Protein AF-A0A7S1ZXU0-F1 (afdb_monomer_lite)

Organism: Trieres chinensis (NCBI:txid1514140)

Structure (mmCIF, N/CA/C/O backbone):
data_AF-A0A7S1ZXU0-F1
#
_entry.id   AF-A0A7S1ZXU0-F1
#
loop_
_atom_site.group_PDB
_atom_site.id
_atom_site.type_symbol
_atom_site.label_atom_id
_atom_site.label_alt_id
_atom_site.label_comp_id
_atom_site.label_asym_id
_atom_site.label_entity_id
_atom_site.label_seq_id
_atom_site.pdbx_PDB_ins_code
_atom_site.Cartn_x
_atom_site.Cartn_y
_atom_site.Cartn_z
_atom_site.occupancy
_atom_site.B_iso_or_equiv
_atom_site.auth_seq_id
_atom_site.auth_comp_id
_atom_site.auth_asym_id
_atom_site.auth_atom_id
_atom_site.pdbx_PDB_model_num
ATOM 1 N N . SER A 1 1 ? 26.978 -1.280 -8.304 1.00 37.59 1 SER A N 1
ATOM 2 C CA . SER A 1 1 ? 25.928 -2.054 -7.621 1.00 37.59 1 SER A CA 1
ATOM 3 C C . SER A 1 1 ? 25.675 -3.281 -8.471 1.00 37.59 1 SER A C 1
ATOM 5 O O . SER A 1 1 ? 25.114 -3.152 -9.549 1.00 37.59 1 SER A O 1
ATOM 7 N N . GLU A 1 2 ? 26.214 -4.431 -8.076 1.00 32.22 2 GLU A N 1
ATOM 8 C CA . GLU A 1 2 ? 26.051 -5.675 -8.838 1.00 32.22 2 GLU A CA 1
ATOM 9 C C . GLU A 1 2 ? 24.763 -6.389 -8.425 1.00 32.22 2 GLU A C 1
ATOM 11 O O . GLU A 1 2 ? 24.360 -6.363 -7.263 1.00 32.22 2 GLU A O 1
ATOM 16 N N . THR A 1 3 ? 24.087 -6.945 -9.423 1.00 36.28 3 THR A N 1
ATOM 17 C CA . THR A 1 3 ? 22.769 -7.573 -9.352 1.00 36.28 3 THR A CA 1
ATOM 18 C C . THR A 1 3 ? 22.822 -8.901 -8.605 1.00 36.28 3 THR A C 1
ATOM 20 O O . THR A 1 3 ? 23.482 -9.836 -9.053 1.00 36.28 3 THR A O 1
ATOM 23 N N . GLN A 1 4 ? 22.074 -9.007 -7.508 1.00 45.94 4 GLN A N 1
ATOM 24 C CA . GLN A 1 4 ? 21.766 -10.285 -6.871 1.00 45.94 4 GLN A CA 1
ATOM 25 C C . GLN A 1 4 ? 20.761 -11.031 -7.764 1.00 45.94 4 GLN A C 1
ATOM 27 O O . GLN A 1 4 ? 19.714 -10.480 -8.103 1.00 45.94 4 GLN A O 1
ATOM 32 N N . SER A 1 5 ? 21.079 -12.253 -8.197 1.00 51.28 5 SER A N 1
ATOM 33 C CA . SER A 1 5 ? 20.154 -13.080 -8.983 1.00 51.28 5 SER A CA 1
ATOM 34 C C . SER A 1 5 ? 19.235 -13.870 -8.050 1.00 51.28 5 SER A C 1
ATOM 36 O O . SER A 1 5 ? 19.720 -14.706 -7.284 1.00 51.28 5 SER A O 1
ATOM 38 N N . SER A 1 6 ? 17.927 -13.631 -8.127 1.00 51.31 6 SER A N 1
ATOM 39 C CA . SER A 1 6 ? 16.899 -14.349 -7.367 1.00 51.31 6 SER A CA 1
ATOM 40 C C . SER A 1 6 ? 15.841 -14.955 -8.291 1.00 51.31 6 SER A C 1
ATOM 42 O O . SER A 1 6 ? 15.624 -14.480 -9.406 1.00 51.31 6 SER A O 1
ATOM 44 N N . TRP A 1 7 ? 15.193 -16.021 -7.819 1.00 49.88 7 TRP A N 1
ATOM 45 C CA . TRP A 1 7 ? 14.057 -16.656 -8.490 1.00 49.88 7 TRP A CA 1
ATOM 46 C C . TRP A 1 7 ? 12.900 -16.834 -7.504 1.00 49.88 7 TRP A C 1
ATOM 48 O O . TRP A 1 7 ? 13.124 -17.206 -6.349 1.00 49.88 7 TRP A O 1
ATOM 58 N N . GLU A 1 8 ? 11.672 -16.594 -7.966 1.00 47.53 8 GLU A N 1
ATOM 59 C CA . GLU A 1 8 ? 10.450 -16.714 -7.163 1.00 47.53 8 GLU A CA 1
ATOM 60 C C . GLU A 1 8 ? 9.685 -17.991 -7.531 1.00 47.53 8 GLU A C 1
ATOM 62 O O . GLU A 1 8 ? 9.362 -18.219 -8.699 1.00 47.53 8 GLU A O 1
ATOM 67 N N . PHE A 1 9 ? 9.370 -18.820 -6.532 1.00 50.44 9 PHE A N 1
ATOM 68 C CA . PHE A 1 9 ? 8.506 -19.993 -6.685 1.00 50.44 9 PHE A CA 1
ATOM 69 C C . PHE A 1 9 ? 7.459 -19.993 -5.565 1.00 50.44 9 PHE A C 1
ATOM 71 O O . PHE A 1 9 ? 7.751 -20.315 -4.415 1.00 50.44 9 PHE A O 1
ATOM 78 N N . GLY A 1 10 ? 6.216 -19.625 -5.886 1.00 63.75 10 GLY A N 1
ATOM 79 C CA . GLY A 1 10 ? 5.156 -19.510 -4.880 1.00 63.75 10 GLY A CA 1
ATOM 80 C C . GLY A 1 10 ? 5.403 -18.340 -3.922 1.00 63.75 10 GLY A C 1
ATOM 81 O O . GLY A 1 10 ? 5.427 -17.194 -4.356 1.00 63.75 10 GLY A O 1
ATOM 82 N N . THR A 1 11 ? 5.548 -18.617 -2.623 1.00 57.66 11 THR A N 1
ATOM 83 C CA . THR A 1 11 ? 5.814 -17.601 -1.581 1.00 57.66 11 THR A CA 1
ATOM 84 C C . THR A 1 11 ? 7.288 -17.497 -1.188 1.00 57.66 11 THR A C 1
ATOM 86 O O . THR A 1 11 ? 7.625 -16.693 -0.322 1.00 57.66 11 THR A O 1
ATOM 89 N N . GLU A 1 12 ? 8.159 -18.322 -1.770 1.00 59.88 12 GLU A N 1
ATOM 90 C CA . GLU A 1 12 ? 9.571 -18.399 -1.397 1.00 59.88 12 GLU A CA 1
ATOM 91 C C . GLU A 1 12 ? 10.460 -17.791 -2.483 1.00 59.88 12 GLU A C 1
ATOM 93 O O . GLU A 1 12 ? 10.313 -18.084 -3.675 1.00 59.88 12 GLU A O 1
ATOM 98 N N . ILE A 1 13 ? 11.412 -16.964 -2.047 1.00 67.38 13 ILE A N 1
ATOM 99 C CA . ILE A 1 13 ? 12.474 -16.435 -2.897 1.00 67.38 13 ILE A CA 1
ATOM 100 C C . ILE A 1 13 ? 13.751 -17.199 -2.574 1.00 67.38 13 ILE A C 1
ATOM 102 O O . ILE A 1 13 ? 14.159 -17.306 -1.416 1.00 67.38 13 ILE A O 1
ATOM 106 N N . TRP A 1 14 ? 14.408 -17.704 -3.609 1.00 69.50 14 TRP A N 1
ATOM 107 C CA . TRP A 1 14 ? 15.664 -18.428 -3.473 1.00 69.50 14 TRP A CA 1
ATOM 108 C C . TRP A 1 14 ? 16.807 -17.595 -4.049 1.00 69.50 14 TRP A C 1
ATOM 110 O O . TRP A 1 14 ? 16.659 -16.966 -5.102 1.00 69.50 14 TRP A O 1
ATOM 120 N N . GLY A 1 15 ? 17.947 -17.587 -3.357 1.00 73.19 15 GLY A N 1
ATOM 121 C CA . GLY A 1 15 ? 19.149 -16.873 -3.785 1.00 73.19 15 GLY A CA 1
ATOM 122 C C . GLY A 1 15 ? 20.441 -17.524 -3.289 1.00 73.19 15 GLY A C 1
ATOM 123 O O . GLY A 1 15 ? 20.424 -18.455 -2.480 1.00 73.19 15 GLY A O 1
ATOM 124 N N . ALA A 1 16 ? 21.573 -17.010 -3.769 1.00 73.06 16 ALA A N 1
ATOM 125 C CA . ALA A 1 16 ? 22.912 -17.374 -3.302 1.00 73.06 16 ALA A CA 1
ATOM 126 C C . ALA A 1 16 ? 23.678 -16.148 -2.784 1.00 73.06 16 ALA A C 1
ATOM 128 O O . ALA A 1 16 ? 23.174 -15.018 -2.808 1.00 73.06 16 ALA A O 1
ATOM 129 N N . ASN A 1 17 ? 24.897 -16.384 -2.299 1.00 74.38 17 ASN A N 1
ATOM 130 C CA . ASN A 1 17 ? 25.771 -15.321 -1.824 1.00 74.38 17 ASN A CA 1
ATOM 131 C C . ASN A 1 17 ? 26.221 -14.406 -2.962 1.00 74.38 17 ASN A C 1
ATOM 133 O O . ASN A 1 17 ? 26.215 -14.761 -4.140 1.00 74.38 17 ASN A O 1
ATOM 137 N N . ASN A 1 18 ? 26.634 -13.199 -2.587 1.00 72.56 18 ASN A N 1
ATOM 138 C CA . ASN A 1 18 ? 27.125 -12.226 -3.547 1.00 72.56 18 ASN A CA 1
ATOM 139 C C . ASN A 1 18 ? 28.417 -12.744 -4.209 1.00 72.56 18 ASN A C 1
ATOM 141 O O . ASN A 1 18 ? 29.367 -13.088 -3.506 1.00 72.56 18 ASN A O 1
ATOM 145 N N . GLY A 1 19 ? 28.441 -12.800 -5.543 1.00 72.69 19 GLY A N 1
ATOM 146 C CA . GLY A 1 19 ? 29.531 -13.390 -6.334 1.00 72.69 19 GLY A CA 1
ATOM 147 C C . GLY A 1 19 ? 29.297 -14.839 -6.786 1.00 72.69 19 GLY A C 1
ATOM 148 O O . GLY A 1 19 ? 30.040 -15.319 -7.642 1.00 72.69 19 GLY A O 1
ATOM 149 N N . ASP A 1 20 ? 28.256 -15.512 -6.286 1.00 74.62 20 ASP A N 1
ATOM 150 C CA . ASP A 1 20 ? 27.866 -16.838 -6.768 1.00 74.62 20 ASP A CA 1
ATOM 151 C C . ASP A 1 20 ? 26.979 -16.735 -8.014 1.00 74.62 20 ASP A C 1
ATOM 153 O O . ASP A 1 20 ? 26.118 -15.861 -8.134 1.00 74.62 20 ASP A O 1
ATOM 157 N N . SER A 1 21 ? 27.131 -17.687 -8.936 1.00 76.25 21 SER A N 1
ATOM 158 C CA . SER A 1 21 ? 26.161 -17.870 -10.019 1.00 76.25 21 SER A CA 1
ATOM 159 C C . SER A 1 21 ? 24.995 -18.714 -9.510 1.00 76.25 21 SER A C 1
ATOM 161 O O . SER A 1 21 ? 25.183 -19.897 -9.217 1.00 76.25 21 SER A O 1
ATOM 163 N N . PHE A 1 22 ? 23.797 -18.131 -9.415 1.00 74.50 22 PHE A N 1
ATOM 164 C CA . PHE A 1 22 ? 22.593 -18.813 -8.933 1.00 74.50 22 PHE A CA 1
ATOM 165 C C . PHE A 1 22 ? 21.561 -19.032 -10.044 1.00 74.50 22 PHE A C 1
ATOM 167 O O . PHE A 1 22 ? 21.292 -18.146 -10.852 1.00 74.50 22 PHE A O 1
ATOM 174 N N . GLY A 1 23 ? 20.956 -20.222 -10.073 1.00 70.88 23 GLY A N 1
ATOM 175 C CA . GLY A 1 23 ? 19.855 -20.538 -10.988 1.00 70.88 23 GLY A CA 1
ATOM 176 C C . GLY A 1 23 ? 20.276 -20.846 -12.428 1.00 70.88 23 GLY A C 1
ATOM 177 O O . GLY A 1 23 ? 19.431 -20.880 -13.316 1.00 70.88 23 GLY A O 1
ATOM 178 N N . GLY A 1 24 ? 21.563 -21.123 -12.672 1.00 71.75 24 GLY A N 1
ATOM 179 C CA . GLY A 1 24 ? 22.050 -21.585 -13.982 1.00 71.75 24 GLY A CA 1
ATOM 180 C C . GLY A 1 24 ? 21.530 -22.975 -14.384 1.00 71.75 24 GLY A C 1
ATOM 181 O O . GLY A 1 24 ? 21.543 -23.326 -15.561 1.00 71.75 24 GLY A O 1
ATOM 182 N N . ALA A 1 25 ? 21.046 -23.755 -13.416 1.00 74.69 25 ALA A N 1
ATOM 183 C CA . ALA A 1 25 ? 20.247 -24.952 -13.640 1.00 74.69 25 ALA A CA 1
ATOM 184 C C . ALA A 1 25 ? 19.219 -25.098 -12.513 1.00 74.69 25 ALA A C 1
ATOM 186 O O . ALA A 1 25 ? 19.525 -24.852 -11.343 1.00 74.69 25 ALA A O 1
ATOM 187 N N . ILE A 1 26 ? 18.009 -25.511 -12.878 1.00 75.06 26 ILE A N 1
ATOM 188 C CA . ILE A 1 26 ? 16.905 -25.785 -11.959 1.00 75.06 26 ILE A CA 1
ATOM 189 C C . ILE A 1 26 ? 16.411 -27.192 -12.278 1.00 75.06 26 ILE A C 1
ATOM 191 O O . ILE A 1 26 ? 16.178 -27.512 -13.445 1.00 75.06 26 ILE A O 1
ATOM 195 N N . THR A 1 27 ? 16.258 -28.037 -11.260 1.00 78.50 27 THR A N 1
ATOM 196 C CA . THR A 1 27 ? 15.624 -29.349 -11.418 1.00 78.50 27 THR A CA 1
ATO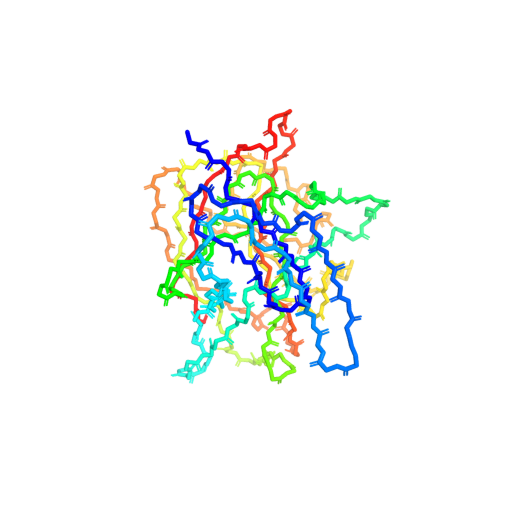M 197 C C . THR A 1 27 ? 14.489 -29.512 -10.424 1.00 78.50 27 THR A C 1
ATOM 199 O O . THR A 1 27 ? 14.606 -29.156 -9.254 1.00 78.50 27 THR A O 1
ATOM 202 N N . ILE A 1 28 ? 13.390 -30.080 -10.908 1.00 77.44 28 ILE A N 1
ATOM 203 C CA . ILE A 1 28 ? 12.263 -30.513 -10.088 1.00 77.44 28 ILE A CA 1
ATOM 204 C C . ILE A 1 28 ? 12.445 -32.014 -9.872 1.00 77.44 28 ILE A C 1
ATOM 206 O O . ILE A 1 28 ? 12.605 -32.765 -10.835 1.00 77.44 28 ILE A O 1
ATOM 210 N N . THR A 1 29 ? 12.464 -32.453 -8.622 1.00 76.56 29 THR A N 1
ATOM 211 C CA . THR A 1 29 ? 12.497 -33.867 -8.243 1.00 76.56 29 THR A CA 1
ATOM 212 C C . THR A 1 29 ? 11.176 -34.245 -7.576 1.00 76.56 29 THR A C 1
ATOM 214 O O . THR A 1 29 ? 10.339 -33.387 -7.295 1.00 76.56 29 THR A O 1
ATOM 217 N N . ALA A 1 30 ? 10.973 -35.537 -7.309 1.00 69.50 30 ALA A N 1
ATOM 218 C CA . ALA A 1 30 ? 9.825 -35.985 -6.519 1.00 69.50 30 ALA A CA 1
ATOM 219 C C . ALA A 1 30 ? 9.832 -35.407 -5.088 1.00 69.50 30 ALA A C 1
ATOM 221 O O . ALA A 1 30 ? 8.774 -35.281 -4.479 1.00 69.50 30 ALA A O 1
ATOM 222 N N . ASP A 1 31 ? 11.013 -35.027 -4.593 1.00 75.50 31 ASP A N 1
ATOM 223 C CA . ASP A 1 31 ? 11.242 -34.604 -3.212 1.00 75.50 31 ASP A CA 1
ATOM 224 C C . ASP A 1 31 ? 11.447 -33.085 -3.068 1.00 75.50 31 ASP A C 1
ATOM 226 O O . ASP A 1 31 ? 11.599 -32.593 -1.952 1.00 75.50 31 ASP A O 1
ATOM 230 N N . GLY A 1 32 ? 11.456 -32.320 -4.169 1.00 71.25 32 GLY A N 1
ATOM 231 C CA . GLY A 1 32 ? 11.531 -30.861 -4.103 1.00 71.25 32 GLY A CA 1
ATOM 232 C C . GLY A 1 32 ? 12.125 -30.169 -5.327 1.00 71.25 32 GLY A C 1
ATOM 233 O O . GLY A 1 32 ? 12.239 -30.729 -6.416 1.00 71.25 32 GLY A O 1
ATOM 234 N N . LEU A 1 33 ? 12.495 -28.906 -5.129 1.00 73.38 33 LEU A N 1
ATOM 235 C CA . LEU A 1 33 ? 13.139 -28.051 -6.119 1.00 73.38 33 LEU A CA 1
ATOM 236 C C . LEU A 1 33 ? 14.621 -27.910 -5.757 1.00 73.38 33 LEU A C 1
ATOM 238 O O . LEU A 1 33 ? 14.949 -27.580 -4.619 1.00 73.38 33 LEU A O 1
ATOM 242 N N . ALA A 1 34 ? 15.517 -28.156 -6.708 1.00 74.50 34 ALA A N 1
ATOM 243 C CA . ALA A 1 34 ? 16.948 -27.961 -6.514 1.00 74.50 34 ALA A CA 1
ATOM 244 C C . ALA A 1 34 ? 17.488 -26.912 -7.488 1.00 74.50 34 ALA A C 1
ATOM 246 O O . ALA A 1 34 ? 17.200 -26.935 -8.688 1.00 74.50 34 ALA A O 1
ATOM 247 N N . PHE A 1 35 ? 18.308 -26.014 -6.947 1.00 72.38 35 PHE A N 1
ATOM 248 C CA . PHE A 1 35 ? 18.970 -24.939 -7.672 1.00 72.38 35 PHE A CA 1
ATOM 249 C C . PHE A 1 35 ? 20.466 -25.211 -7.733 1.00 72.38 35 PHE A C 1
ATOM 251 O O . PHE A 1 35 ? 21.090 -25.512 -6.714 1.00 72.38 35 PHE A O 1
ATOM 258 N N . ALA A 1 36 ? 21.061 -25.063 -8.912 1.00 72.44 36 ALA A N 1
ATOM 259 C CA . ALA A 1 36 ? 22.508 -25.006 -9.018 1.00 72.44 36 ALA A CA 1
ATOM 260 C C . ALA A 1 36 ? 23.007 -23.635 -8.537 1.00 72.44 36 ALA A C 1
ATOM 262 O O . ALA A 1 36 ? 22.607 -22.594 -9.069 1.00 72.44 36 ALA A O 1
ATOM 263 N N . ALA A 1 37 ? 23.905 -23.661 -7.553 1.00 70.69 37 ALA A N 1
ATOM 264 C CA . ALA A 1 37 ? 24.733 -22.533 -7.150 1.00 70.69 37 ALA A CA 1
ATOM 265 C C . ALA A 1 37 ? 26.200 -22.889 -7.433 1.00 70.69 37 ALA A C 1
ATOM 267 O O . ALA A 1 37 ? 26.699 -23.906 -6.945 1.00 70.69 37 ALA A O 1
ATOM 268 N N . ILE A 1 38 ? 26.885 -22.088 -8.249 1.00 69.50 38 ILE A N 1
ATOM 269 C CA . ILE A 1 38 ? 28.308 -22.271 -8.570 1.00 69.50 38 ILE A CA 1
ATOM 270 C C . ILE A 1 38 ? 29.086 -21.158 -7.866 1.00 69.50 38 ILE A C 1
ATOM 272 O O . ILE A 1 38 ? 28.843 -19.985 -8.138 1.00 69.50 38 ILE A O 1
ATOM 276 N N . GLY A 1 39 ? 30.009 -21.537 -6.976 1.00 68.69 39 GLY A N 1
ATOM 277 C CA . GLY A 1 39 ? 30.810 -20.596 -6.173 1.00 68.69 39 GLY A CA 1
ATOM 278 C C . GLY A 1 39 ? 31.102 -21.055 -4.737 1.00 68.69 39 GLY A C 1
ATOM 279 O O . GLY A 1 39 ? 31.972 -20.503 -4.075 1.00 68.69 39 GLY A O 1
ATOM 280 N N . GLY A 1 40 ? 30.464 -22.142 -4.279 1.00 63.22 40 GLY A N 1
ATOM 281 C CA . GLY A 1 40 ? 30.720 -22.748 -2.964 1.00 63.22 40 GLY A CA 1
ATOM 282 C C . GLY A 1 40 ? 29.937 -22.116 -1.808 1.00 63.22 40 GLY A C 1
ATOM 283 O O . GLY A 1 40 ? 30.076 -22.571 -0.672 1.00 63.22 40 GLY A O 1
ATOM 284 N N . GLY A 1 41 ? 29.107 -21.105 -2.076 1.00 62.41 41 GLY A N 1
ATOM 285 C CA . GLY A 1 41 ? 28.209 -20.520 -1.089 1.00 62.41 41 GLY A CA 1
ATOM 286 C C . GLY A 1 41 ? 26.992 -21.387 -0.760 1.00 62.41 41 GLY A C 1
ATOM 287 O O . GLY A 1 41 ? 26.598 -22.286 -1.506 1.00 62.41 41 GLY A O 1
ATOM 288 N N . GLN A 1 42 ? 26.394 -21.112 0.401 1.00 67.19 42 GLN A N 1
ATOM 289 C CA . GLN A 1 42 ? 25.126 -21.712 0.807 1.00 67.19 42 GLN A CA 1
ATOM 290 C C . GLN A 1 42 ? 23.968 -21.115 -0.001 1.00 67.19 42 GLN A C 1
ATOM 292 O O . GLN A 1 42 ? 23.940 -19.916 -0.279 1.00 67.19 42 GLN A O 1
ATOM 297 N N . VAL A 1 43 ? 22.994 -21.956 -0.353 1.00 63.03 43 VAL A N 1
ATOM 298 C CA . VAL A 1 43 ? 21.700 -21.491 -0.862 1.00 63.03 43 VAL A CA 1
ATOM 299 C C . VAL A 1 43 ? 20.910 -20.943 0.318 1.00 63.03 43 VAL A C 1
ATOM 301 O O . VAL A 1 43 ? 20.723 -21.636 1.320 1.00 63.03 43 VAL A O 1
ATOM 304 N N . HIS A 1 44 ? 20.449 -19.704 0.197 1.00 63.22 44 HIS A N 1
ATOM 305 C CA . HIS A 1 44 ? 19.622 -19.063 1.206 1.00 63.22 44 HIS A CA 1
ATOM 306 C C . HIS A 1 44 ? 18.167 -19.077 0.742 1.00 63.22 44 HIS A C 1
ATOM 308 O O . HIS A 1 44 ? 17.842 -18.588 -0.342 1.00 63.22 44 HIS A O 1
ATOM 314 N N . VAL A 1 45 ? 17.289 -19.624 1.584 1.00 65.19 45 VAL A N 1
ATOM 315 C CA . VAL A 1 45 ? 15.847 -19.402 1.455 1.00 65.19 45 VAL A CA 1
ATOM 316 C C . VAL A 1 45 ? 15.575 -18.028 2.043 1.00 65.19 45 VAL A C 1
ATOM 318 O O . VAL A 1 45 ? 15.681 -17.830 3.256 1.00 65.19 45 VAL A O 1
ATOM 321 N N . TYR A 1 46 ? 15.279 -17.063 1.182 1.00 68.38 46 TYR A N 1
ATOM 322 C CA . TYR A 1 46 ? 14.872 -15.744 1.619 1.00 68.38 46 TYR A CA 1
ATOM 323 C C . TYR A 1 46 ? 13.396 -15.804 2.001 1.00 68.38 46 TYR A C 1
ATOM 325 O O . TYR A 1 46 ? 12.518 -15.977 1.155 1.00 68.38 46 TYR A O 1
ATOM 333 N N . GLN A 1 47 ? 13.137 -15.684 3.301 1.00 73.31 47 GLN A N 1
ATOM 334 C CA . GLN A 1 47 ? 11.794 -15.448 3.807 1.00 73.31 47 GLN A CA 1
ATOM 335 C C . GLN A 1 47 ? 11.516 -13.953 3.643 1.00 73.31 47 GLN A C 1
ATOM 337 O O . GLN A 1 47 ? 12.177 -13.149 4.310 1.00 73.31 47 GLN A O 1
ATOM 342 N N . PRO A 1 48 ? 10.604 -13.555 2.742 1.00 81.81 48 PRO A N 1
ATOM 343 C CA . PRO A 1 48 ? 10.275 -12.150 2.589 1.00 81.81 48 PRO A CA 1
ATOM 344 C C . PRO A 1 48 ? 9.708 -11.613 3.911 1.00 81.81 48 PRO A C 1
ATOM 346 O O . PRO A 1 48 ? 9.027 -12.352 4.632 1.00 81.81 48 PRO A O 1
ATOM 349 N N . PRO A 1 49 ? 9.978 -10.343 4.256 1.00 90.44 49 PRO A N 1
ATOM 350 C CA . PRO A 1 49 ? 9.393 -9.747 5.449 1.00 90.44 49 PRO A CA 1
ATOM 351 C C . PRO A 1 49 ? 7.864 -9.797 5.360 1.00 90.44 49 PRO A C 1
ATOM 353 O O . PRO A 1 49 ? 7.290 -9.815 4.275 1.00 90.44 49 PRO A O 1
ATOM 356 N N . THR A 1 50 ? 7.181 -9.811 6.497 1.00 95.38 50 THR A N 1
ATOM 357 C CA . THR A 1 50 ? 5.725 -9.625 6.541 1.00 95.38 50 THR A CA 1
ATOM 358 C C . THR A 1 50 ? 5.415 -8.195 6.935 1.00 95.38 50 THR A C 1
ATOM 360 O O . THR A 1 50 ? 6.080 -7.653 7.813 1.00 95.38 50 THR A O 1
ATOM 363 N N . LEU A 1 51 ? 4.374 -7.606 6.358 1.00 97.81 51 LEU A N 1
ATOM 364 C CA . LEU A 1 51 ? 3.867 -6.319 6.813 1.00 97.81 51 LEU A CA 1
ATOM 365 C C . LEU A 1 51 ? 3.068 -6.519 8.107 1.00 97.81 51 LEU A C 1
ATOM 367 O O . LEU A 1 51 ? 2.023 -7.171 8.104 1.00 97.81 51 LEU A O 1
ATOM 371 N N . GLY A 1 52 ? 3.558 -5.963 9.210 1.00 97.56 52 GLY A N 1
ATOM 372 C CA . GLY A 1 52 ? 2.862 -5.956 10.489 1.00 97.56 52 GLY A CA 1
ATOM 373 C C . GLY A 1 52 ? 1.790 -4.870 10.509 1.00 97.56 52 GLY A C 1
ATOM 374 O O . GLY A 1 52 ? 2.097 -3.683 10.426 1.00 97.56 52 GLY A O 1
ATOM 375 N N . ILE A 1 53 ? 0.528 -5.268 10.653 1.00 97.50 53 ILE A N 1
ATOM 376 C CA . ILE A 1 53 ? -0.600 -4.356 10.870 1.00 97.50 53 ILE A CA 1
ATOM 377 C C . ILE A 1 53 ? -1.267 -4.665 12.210 1.00 97.50 53 ILE A C 1
ATOM 379 O O . ILE A 1 53 ? -1.134 -5.762 12.750 1.00 97.50 53 ILE A O 1
ATOM 383 N N . THR A 1 54 ? -2.023 -3.717 12.755 1.00 97.69 54 THR A N 1
ATOM 384 C CA . THR A 1 54 ? -2.872 -3.975 13.928 1.00 97.69 54 THR A CA 1
ATOM 385 C C . THR A 1 54 ? -4.338 -4.042 13.517 1.00 97.69 54 THR A C 1
ATOM 387 O O . THR A 1 54 ? -4.836 -3.138 12.872 1.00 97.69 54 THR A O 1
ATOM 390 N N . VAL A 1 55 ? -5.070 -5.075 13.920 1.00 96.19 55 VAL A N 1
ATOM 391 C CA . VAL A 1 55 ? -6.516 -5.187 13.687 1.00 96.19 55 VAL A CA 1
ATOM 392 C C . VAL A 1 55 ? -7.192 -5.369 15.034 1.00 96.19 55 VAL A C 1
ATOM 394 O O . VAL A 1 55 ? -6.911 -6.328 15.747 1.00 96.19 55 VAL A O 1
ATOM 397 N N . GLU A 1 56 ? -8.039 -4.413 15.422 1.00 93.44 56 GLU A N 1
ATOM 398 C CA . GLU A 1 56 ? -8.748 -4.430 16.715 1.00 93.44 56 GLU A CA 1
ATOM 399 C C . GLU A 1 56 ? -7.807 -4.613 17.929 1.00 93.44 56 GLU A C 1
ATOM 401 O O . GLU A 1 56 ? -8.141 -5.256 18.920 1.00 93.44 56 GLU A O 1
ATOM 406 N N . GLY A 1 57 ? -6.597 -4.047 17.849 1.00 92.50 57 GLY A N 1
ATOM 407 C CA . GLY A 1 57 ? -5.568 -4.148 18.893 1.00 92.50 57 GLY A CA 1
ATOM 408 C C . GLY A 1 57 ? -4.712 -5.418 18.837 1.00 92.50 57 GLY A C 1
ATOM 409 O O . GLY A 1 57 ? -3.752 -5.523 19.595 1.00 92.50 57 GLY A O 1
ATOM 410 N N . SER A 1 58 ? -5.014 -6.353 17.935 1.00 95.94 58 SER A N 1
ATOM 411 C CA . SER A 1 58 ? -4.221 -7.567 17.716 1.00 95.94 58 SER A CA 1
ATOM 412 C C . SER A 1 58 ? -3.236 -7.380 16.566 1.00 95.94 58 SER A C 1
ATOM 414 O O . SER A 1 58 ? -3.600 -6.838 15.526 1.00 95.94 58 SER A O 1
ATOM 416 N N . SER A 1 59 ? -1.999 -7.849 16.733 1.00 96.31 59 SER A N 1
ATOM 417 C CA . SER A 1 59 ? -1.012 -7.845 15.648 1.00 96.31 59 SER A CA 1
ATOM 418 C C . SER A 1 59 ? -1.367 -8.892 14.590 1.00 96.31 59 SER A C 1
ATOM 420 O O . SER A 1 59 ? -1.708 -10.029 14.922 1.00 96.31 59 SER A O 1
ATOM 422 N N . VAL A 1 60 ? -1.284 -8.503 13.321 1.00 96.94 60 VAL A N 1
ATOM 423 C CA . VAL A 1 60 ? -1.561 -9.332 12.150 1.00 96.94 60 VAL A CA 1
ATOM 424 C C . VAL A 1 60 ? -0.407 -9.171 11.165 1.00 96.94 60 VAL A C 1
ATOM 426 O O . VAL A 1 60 ? -0.103 -8.064 10.735 1.00 96.94 60 VAL A O 1
ATOM 429 N N . ASN A 1 61 ? 0.206 -10.286 10.775 1.00 97.06 61 ASN A N 1
ATOM 430 C CA . ASN A 1 61 ? 1.265 -10.302 9.770 1.00 97.06 61 ASN A CA 1
ATOM 431 C C . ASN A 1 61 ? 0.659 -10.577 8.393 1.00 97.06 61 ASN A C 1
ATOM 433 O O . ASN A 1 61 ? 0.106 -11.652 8.151 1.00 97.06 61 ASN A O 1
ATOM 437 N N . VAL A 1 62 ? 0.761 -9.602 7.498 1.00 97.12 62 VAL A N 1
ATOM 438 C CA . VAL A 1 62 ? 0.342 -9.711 6.102 1.00 97.12 62 VAL A CA 1
ATOM 439 C C . VAL A 1 62 ? 1.537 -10.208 5.280 1.00 97.12 62 VAL A C 1
ATOM 441 O O . VAL A 1 62 ? 2.593 -9.569 5.308 1.00 97.12 62 VAL A O 1
ATOM 444 N N . PRO A 1 63 ? 1.421 -11.339 4.563 1.00 95.12 63 PRO A N 1
ATOM 445 C CA . PRO A 1 63 ? 2.486 -11.808 3.681 1.00 95.12 63 PRO A CA 1
ATOM 446 C C . PRO A 1 63 ? 2.853 -10.748 2.636 1.00 95.12 63 PRO A C 1
ATOM 448 O O . PRO A 1 63 ? 1.967 -10.185 1.996 1.00 95.12 63 PRO A O 1
ATOM 451 N N . ALA A 1 64 ? 4.149 -10.492 2.441 1.00 91.62 64 ALA A N 1
ATOM 452 C CA . ALA A 1 64 ? 4.618 -9.588 1.387 1.00 91.62 64 ALA A CA 1
ATOM 453 C C . ALA A 1 64 ? 4.464 -10.165 -0.021 1.00 91.62 64 ALA A C 1
ATOM 455 O O . ALA A 1 64 ? 4.501 -9.405 -0.984 1.00 91.62 64 ALA A O 1
ATOM 456 N N . LEU A 1 65 ? 4.339 -11.490 -0.144 1.00 91.00 65 LEU A N 1
ATOM 457 C CA . LEU A 1 65 ? 4.226 -12.192 -1.416 1.00 91.00 65 LEU A CA 1
ATOM 458 C C . LEU A 1 65 ? 3.008 -13.130 -1.437 1.00 91.00 65 LEU A C 1
ATOM 460 O O . LEU A 1 65 ? 2.677 -13.724 -0.405 1.00 91.00 65 LEU A O 1
ATOM 464 N N . PRO A 1 66 ? 2.385 -13.319 -2.615 1.00 92.19 66 PRO A N 1
ATOM 465 C CA . PRO A 1 66 ? 2.655 -12.576 -3.851 1.00 92.19 66 PRO A CA 1
ATOM 466 C C . PRO A 1 66 ? 2.152 -11.123 -3.764 1.00 92.19 66 PRO A C 1
ATOM 468 O O . PRO A 1 66 ? 1.119 -10.859 -3.148 1.00 92.19 66 PRO A O 1
ATOM 471 N N . GLN A 1 67 ? 2.855 -10.189 -4.412 1.00 92.12 67 GLN A N 1
ATOM 472 C CA . GLN A 1 67 ? 2.328 -8.843 -4.658 1.00 92.12 67 GLN A CA 1
ATOM 473 C C . GLN A 1 67 ? 1.477 -8.885 -5.920 1.00 92.12 67 GLN A C 1
ATOM 475 O O . GLN A 1 67 ? 1.992 -8.972 -7.034 1.00 92.12 67 GLN A O 1
ATOM 480 N N . LEU A 1 68 ? 0.163 -8.874 -5.734 1.00 92.12 68 LEU A N 1
ATOM 481 C CA . LEU A 1 68 ? -0.787 -8.978 -6.833 1.00 92.12 68 LEU A CA 1
ATOM 482 C C . LEU A 1 68 ? -0.940 -7.618 -7.512 1.00 92.12 68 LEU A C 1
ATOM 484 O O . LEU A 1 68 ? -0.918 -6.587 -6.847 1.00 92.12 68 LEU A O 1
ATOM 488 N N . GLU A 1 69 ? -1.137 -7.609 -8.826 1.00 91.00 69 GLU A N 1
ATOM 489 C CA . GLU A 1 69 ? -1.498 -6.382 -9.537 1.00 91.00 69 GLU A CA 1
ATOM 490 C C . GLU A 1 69 ? -2.883 -5.908 -9.078 1.00 91.00 69 GLU A C 1
ATOM 492 O O . GLU A 1 69 ? -3.837 -6.692 -9.067 1.00 91.00 69 GLU A O 1
ATOM 497 N N . TYR A 1 70 ? -2.998 -4.629 -8.717 1.00 90.62 70 TYR A N 1
ATOM 498 C CA . TYR A 1 70 ? -4.284 -3.986 -8.480 1.00 90.62 70 TYR A CA 1
ATOM 499 C C . TYR A 1 70 ? -4.757 -3.290 -9.758 1.00 90.62 70 TYR A C 1
ATOM 501 O O . TYR A 1 70 ? -4.067 -2.438 -10.307 1.00 90.62 70 TYR A O 1
ATOM 509 N N . GLN A 1 71 ? -5.938 -3.657 -10.246 1.00 87.06 71 GLN A N 1
ATOM 510 C CA . GLN A 1 71 ? -6.423 -3.254 -11.562 1.00 87.06 71 GLN A CA 1
ATOM 511 C C . GLN A 1 71 ? -7.514 -2.19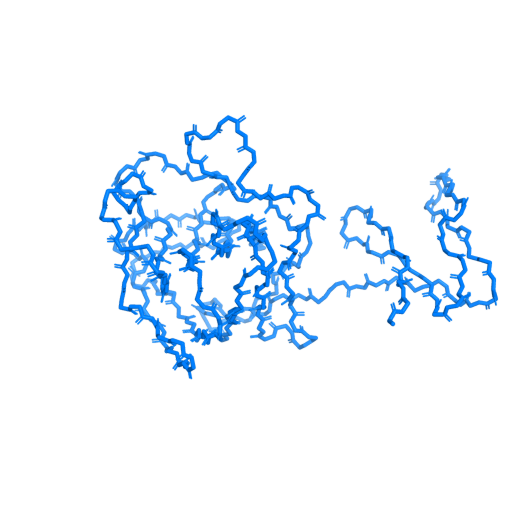1 -11.485 1.00 87.06 71 GLN A C 1
ATOM 513 O O . GLN A 1 71 ? -8.463 -2.276 -10.698 1.00 87.06 71 GLN A O 1
ATOM 518 N N . TRP A 1 72 ? -7.419 -1.237 -12.405 1.00 82.94 72 TRP A N 1
ATOM 519 C CA . TRP A 1 72 ? -8.486 -0.300 -12.726 1.00 82.94 72 TRP A CA 1
ATOM 520 C C . TRP A 1 72 ? -9.703 -1.003 -13.351 1.00 82.94 72 TRP A C 1
ATOM 522 O O . TRP A 1 72 ? -9.581 -2.008 -14.053 1.00 82.94 72 TRP A O 1
ATOM 532 N N . VAL A 1 73 ? -10.897 -0.454 -13.120 1.00 74.94 73 VAL A N 1
ATOM 533 C CA . VAL A 1 73 ? -12.168 -1.100 -13.467 1.00 74.94 73 VAL A CA 1
ATOM 534 C C . VAL A 1 73 ? -12.404 -1.256 -14.975 1.00 74.94 73 VAL A C 1
ATOM 536 O O . VAL A 1 73 ? -12.832 -2.330 -15.414 1.00 74.94 73 VAL A O 1
ATOM 539 N N . ASP A 1 74 ? -12.043 -0.237 -15.758 1.00 68.75 74 ASP A N 1
ATOM 540 C CA . ASP A 1 74 ? -12.325 -0.156 -17.199 1.00 68.75 74 ASP A CA 1
ATOM 541 C C . ASP A 1 74 ? -11.129 -0.524 -18.090 1.00 68.75 74 ASP A C 1
ATOM 543 O O . ASP A 1 74 ? -11.219 -0.423 -19.313 1.00 68.75 74 ASP A O 1
ATOM 547 N N . ASN A 1 75 ? -9.997 -0.947 -17.517 1.00 61.34 75 ASN A N 1
ATOM 548 C CA . ASN A 1 75 ? -8.780 -1.114 -18.306 1.00 61.34 75 ASN A CA 1
ATOM 549 C C . ASN A 1 75 ? -8.714 -2.505 -18.935 1.00 61.34 75 ASN A C 1
ATOM 551 O O . ASN A 1 75 ? -8.846 -3.524 -18.257 1.00 61.34 75 ASN A O 1
ATOM 555 N N . SER A 1 76 ? -8.454 -2.536 -20.242 1.00 56.56 76 SER A N 1
ATOM 556 C CA . SER A 1 76 ? -8.118 -3.746 -20.998 1.00 56.56 76 SER A CA 1
ATOM 557 C C . SER A 1 76 ? -6.617 -4.073 -20.967 1.00 56.56 76 SER A C 1
ATOM 559 O O . SER A 1 76 ? -6.176 -4.949 -21.708 1.00 56.56 76 SER A O 1
ATOM 561 N N . GLY A 1 77 ? -5.826 -3.354 -20.162 1.00 63.53 77 GLY A N 1
ATOM 562 C CA . GLY A 1 77 ? -4.375 -3.501 -20.049 1.00 63.5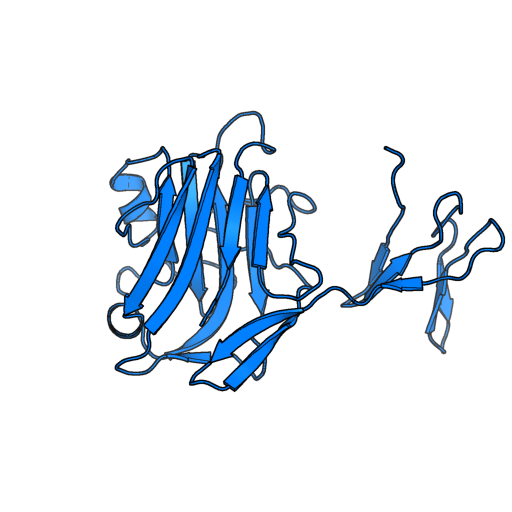3 77 GLY A CA 1
ATOM 563 C C . GLY A 1 77 ? -3.862 -3.184 -18.639 1.00 63.53 77 GLY A C 1
ATOM 564 O O . GLY A 1 77 ? -4.602 -2.601 -17.839 1.00 63.53 77 GLY A O 1
ATOM 565 N N . PRO A 1 78 ? -2.625 -3.594 -18.323 1.00 65.25 78 PRO A N 1
ATOM 566 C CA . PRO A 1 78 ? -2.074 -3.446 -16.985 1.00 65.25 78 PRO A CA 1
ATOM 567 C C . PRO A 1 78 ? -1.801 -1.968 -16.668 1.00 65.25 78 PRO A C 1
ATOM 569 O O . PRO A 1 78 ? -1.325 -1.230 -17.532 1.00 65.25 78 PRO A O 1
ATOM 572 N N . GLN A 1 79 ? -2.155 -1.531 -15.454 1.00 73.69 79 GLN A N 1
ATOM 573 C CA . GLN A 1 79 ? -1.833 -0.175 -14.954 1.00 73.69 79 GLN A CA 1
ATOM 574 C C . GLN A 1 79 ? -0.393 -0.092 -14.443 1.00 73.69 79 GLN A C 1
ATOM 576 O O . GLN A 1 79 ? 0.212 0.974 -14.360 1.00 73.69 79 GLN A O 1
ATOM 581 N N . ASP A 1 80 ? 0.150 -1.259 -14.120 1.00 73.31 80 ASP A N 1
ATOM 582 C CA . ASP A 1 80 ? 1.507 -1.457 -13.670 1.00 73.31 80 ASP A CA 1
ATOM 583 C C . ASP A 1 80 ? 2.350 -2.056 -14.801 1.00 73.31 80 ASP A C 1
ATOM 585 O O . ASP A 1 80 ? 1.879 -2.835 -15.634 1.00 73.31 80 ASP A O 1
ATOM 589 N N . SER A 1 81 ? 3.641 -1.759 -14.804 1.00 67.00 81 SER A N 1
ATOM 590 C CA . SER A 1 81 ? 4.591 -2.528 -15.593 1.00 67.00 81 SER A CA 1
ATOM 591 C C . SER A 1 81 ? 4.738 -3.909 -14.940 1.00 67.00 81 SER A C 1
ATOM 593 O O . SER A 1 81 ? 5.498 -4.056 -13.985 1.00 67.00 81 SER A O 1
ATOM 595 N N . LEU A 1 82 ? 4.032 -4.936 -15.435 1.00 66.94 82 LEU A N 1
ATOM 596 C CA . LEU A 1 82 ? 4.142 -6.313 -14.919 1.00 66.94 82 LEU A CA 1
ATOM 597 C C . LEU A 1 82 ? 5.611 -6.708 -14.667 1.00 66.94 82 LEU A C 1
ATOM 599 O O . LEU A 1 82 ? 6.453 -6.626 -15.563 1.00 66.94 82 LEU A O 1
ATOM 603 N N . GLY A 1 83 ? 5.911 -7.133 -13.435 1.00 68.81 83 GLY A N 1
ATOM 604 C CA . GLY A 1 83 ? 7.264 -7.505 -13.006 1.00 68.81 83 GLY A CA 1
ATOM 605 C C . GLY A 1 83 ? 8.191 -6.339 -12.638 1.00 68.81 83 GLY A C 1
ATOM 606 O O . GLY A 1 83 ? 9.383 -6.570 -12.438 1.00 68.81 83 GLY A O 1
ATOM 607 N N . LYS A 1 84 ? 7.682 -5.106 -12.533 1.00 78.25 84 LYS A N 1
ATOM 608 C CA . LYS A 1 84 ? 8.424 -3.933 -12.047 1.00 78.25 84 LYS A CA 1
ATOM 609 C C . LYS A 1 84 ? 7.787 -3.337 -10.786 1.00 78.25 84 LYS A C 1
ATOM 611 O O . LYS A 1 84 ? 6.678 -3.719 -10.404 1.00 78.25 84 LYS A O 1
ATOM 616 N N . HIS A 1 85 ? 8.549 -2.438 -10.152 1.00 87.81 85 HIS A N 1
ATOM 617 C CA . HIS A 1 85 ? 8.137 -1.545 -9.058 1.00 87.81 85 HIS A CA 1
ATOM 618 C C . HIS A 1 85 ? 7.328 -2.251 -7.962 1.00 87.81 85 HIS A C 1
ATOM 620 O O . HIS A 1 85 ? 6.146 -2.003 -7.745 1.00 87.81 85 HIS A O 1
ATOM 626 N N . TYR A 1 86 ? 7.969 -3.205 -7.287 1.00 91.62 86 TYR A N 1
ATOM 627 C CA . TYR A 1 86 ? 7.392 -3.859 -6.113 1.00 91.62 86 TYR A CA 1
ATOM 628 C C . TYR A 1 86 ? 7.357 -2.902 -4.922 1.00 91.62 86 TYR A C 1
ATOM 630 O O . TYR A 1 86 ? 8.267 -2.091 -4.736 1.00 91.62 86 TYR A O 1
ATOM 638 N N . ILE A 1 87 ? 6.351 -3.057 -4.061 1.00 95.06 87 ILE A N 1
ATOM 639 C CA . ILE A 1 87 ? 6.383 -2.421 -2.748 1.00 95.06 87 ILE A CA 1
ATOM 640 C C . ILE A 1 87 ? 7.508 -3.042 -1.917 1.00 95.06 87 ILE A C 1
ATOM 642 O O . ILE A 1 87 ? 7.676 -4.265 -1.881 1.00 95.06 87 ILE A O 1
ATOM 646 N N . ALA A 1 88 ? 8.281 -2.205 -1.233 1.00 95.19 88 ALA A N 1
ATOM 647 C CA . ALA A 1 88 ? 9.335 -2.652 -0.335 1.00 95.19 88 ALA A CA 1
ATOM 648 C C . ALA A 1 88 ? 8.832 -2.597 1.108 1.00 95.19 88 ALA A C 1
ATOM 650 O O . ALA A 1 88 ? 8.524 -1.523 1.619 1.00 95.19 88 ALA A O 1
ATOM 651 N N . ILE A 1 89 ? 8.755 -3.748 1.773 1.00 96.12 89 ILE A N 1
ATOM 652 C CA . ILE A 1 89 ? 8.421 -3.822 3.199 1.00 96.12 89 ILE A CA 1
ATOM 653 C C . ILE A 1 89 ? 9.717 -3.766 4.011 1.00 96.12 89 ILE A C 1
ATOM 655 O O . ILE A 1 89 ? 10.694 -4.440 3.674 1.00 96.12 89 ILE A O 1
ATOM 659 N N . SER A 1 90 ? 9.744 -2.946 5.063 1.00 96.44 90 SER A N 1
ATOM 660 C CA . SER A 1 90 ? 10.906 -2.831 5.950 1.00 96.44 90 SER A CA 1
ATOM 661 C C . SER A 1 90 ? 11.224 -4.160 6.645 1.00 96.44 90 SER A C 1
ATOM 663 O O . SER A 1 90 ? 10.356 -5.007 6.843 1.00 96.44 90 SER A O 1
ATOM 665 N N . ALA A 1 91 ? 12.482 -4.355 7.051 1.00 92.06 91 ALA A N 1
ATOM 666 C CA . ALA A 1 91 ? 12.920 -5.608 7.677 1.00 92.06 91 ALA A CA 1
ATOM 667 C C . ALA A 1 91 ? 12.175 -5.936 8.988 1.00 92.06 91 ALA A C 1
ATOM 669 O O . ALA A 1 91 ? 12.032 -7.105 9.337 1.00 92.06 91 ALA A O 1
ATOM 670 N N . ASP A 1 92 ? 11.698 -4.915 9.702 1.00 94.44 92 ASP A N 1
ATOM 671 C CA . ASP A 1 92 ? 10.870 -5.050 10.905 1.00 94.44 92 ASP A CA 1
ATOM 672 C C . ASP A 1 92 ? 9.365 -5.184 10.605 1.00 94.44 92 ASP A C 1
ATOM 674 O O . ASP A 1 92 ? 8.567 -5.346 11.527 1.00 94.44 92 ASP A O 1
ATOM 678 N N . GLY A 1 93 ? 8.966 -5.105 9.332 1.00 96.56 93 GLY A N 1
ATOM 679 C CA . GLY A 1 93 ? 7.575 -5.149 8.900 1.00 96.56 93 GLY A CA 1
ATOM 680 C C . GLY A 1 93 ? 6.758 -3.902 9.242 1.00 96.56 93 GLY A C 1
ATOM 681 O O . GLY A 1 93 ? 5.542 -3.935 9.083 1.00 96.56 93 GLY A O 1
ATOM 682 N N . GLY A 1 94 ? 7.375 -2.827 9.740 1.00 97.06 94 GLY A N 1
ATOM 683 C CA . GLY A 1 94 ? 6.682 -1.631 10.227 1.00 97.06 94 GLY A CA 1
ATOM 684 C C . GLY A 1 94 ? 6.279 -0.616 9.152 1.00 97.06 94 GLY A C 1
ATOM 685 O O . GLY A 1 94 ? 5.447 0.259 9.423 1.00 97.06 94 GLY A O 1
ATOM 686 N N . SER A 1 95 ? 6.848 -0.703 7.947 1.00 98.38 95 SER A N 1
ATOM 687 C CA . SER A 1 95 ? 6.547 0.222 6.856 1.00 98.38 95 SER A CA 1
ATOM 688 C C . SER A 1 95 ? 6.549 -0.420 5.470 1.00 98.38 95 SER A C 1
ATOM 690 O O . SER A 1 95 ? 7.107 -1.494 5.244 1.00 98.38 95 SER A O 1
ATOM 692 N N . VAL A 1 96 ? 5.907 0.284 4.538 1.00 98.38 96 VAL A N 1
ATOM 693 C CA . VAL A 1 96 ? 5.853 -0.022 3.110 1.00 98.38 96 VAL A CA 1
ATOM 694 C C . VAL A 1 96 ? 6.347 1.194 2.339 1.00 98.38 96 VAL A C 1
ATOM 696 O O . VAL A 1 96 ? 5.783 2.276 2.486 1.00 98.38 96 VAL A O 1
ATOM 699 N N . THR A 1 97 ? 7.366 1.018 1.507 1.00 98.44 97 THR A N 1
ATOM 700 C CA . THR A 1 97 ? 7.905 2.051 0.620 1.00 98.44 97 THR A CA 1
ATOM 701 C C . THR A 1 97 ? 7.497 1.767 -0.819 1.00 98.44 97 THR A C 1
ATOM 703 O O . THR A 1 97 ? 7.639 0.641 -1.301 1.00 98.44 97 THR A O 1
ATOM 706 N N . LEU A 1 98 ? 7.007 2.798 -1.503 1.00 97.44 98 LEU A N 1
ATOM 707 C CA . LEU A 1 98 ? 6.670 2.787 -2.923 1.00 97.44 98 LEU A CA 1
ATOM 708 C C . LEU A 1 98 ? 7.678 3.657 -3.668 1.00 97.44 98 LEU A C 1
ATOM 710 O O . LEU A 1 98 ? 7.918 4.795 -3.262 1.00 97.44 98 LEU A O 1
ATOM 714 N N . VAL A 1 99 ? 8.245 3.127 -4.751 1.00 95.19 99 VAL A N 1
ATOM 715 C CA . VAL A 1 99 ? 9.114 3.861 -5.680 1.00 95.19 99 VAL A CA 1
ATOM 716 C C . VAL A 1 99 ? 8.692 3.511 -7.100 1.00 95.19 99 VAL A C 1
ATOM 718 O O . VAL A 1 99 ? 8.570 2.330 -7.415 1.00 95.19 99 VAL A O 1
ATOM 721 N N . GLY A 1 100 ? 8.484 4.520 -7.946 1.00 93.31 100 GLY A N 1
ATOM 722 C CA . GLY A 1 100 ? 7.973 4.311 -9.300 1.00 93.31 100 GLY A CA 1
ATOM 723 C C . GLY A 1 100 ? 6.465 4.058 -9.378 1.00 93.31 100 GLY A C 1
ATOM 724 O O . GLY A 1 100 ? 5.757 4.031 -8.367 1.00 93.31 100 GLY A O 1
ATOM 725 N N . ASN A 1 101 ? 5.969 3.868 -10.597 1.00 92.12 101 ASN A N 1
ATOM 726 C CA . ASN A 1 101 ? 4.576 3.549 -10.872 1.00 92.12 101 ASN A CA 1
ATOM 727 C C . ASN A 1 101 ? 4.245 2.163 -10.302 1.00 92.12 101 ASN A C 1
ATOM 729 O O . ASN A 1 101 ? 4.754 1.154 -10.785 1.00 92.12 101 ASN A O 1
ATOM 733 N N . THR A 1 102 ? 3.429 2.129 -9.252 1.00 93.06 102 THR A N 1
ATOM 734 C CA . THR A 1 102 ? 3.204 0.955 -8.404 1.00 93.06 102 THR A CA 1
ATOM 735 C C . THR A 1 102 ? 1.713 0.776 -8.164 1.00 93.06 102 THR A C 1
ATOM 737 O O . THR A 1 102 ? 1.088 1.630 -7.542 1.00 93.06 102 THR A O 1
ATOM 740 N N . TRP A 1 103 ? 1.142 -0.354 -8.580 1.00 93.62 103 TRP A N 1
ATOM 741 C CA . TRP A 1 103 ? -0.250 -0.707 -8.286 1.00 93.62 103 TRP A CA 1
ATOM 742 C C . TRP A 1 103 ? -0.302 -2.127 -7.719 1.00 93.62 103 TRP A C 1
ATOM 744 O O . TRP A 1 103 ? -0.584 -3.096 -8.429 1.00 93.62 103 TRP A O 1
ATOM 754 N N . LYS A 1 104 ? 0.001 -2.271 -6.421 1.00 94.62 104 LYS A N 1
ATOM 755 C CA . LYS A 1 104 ? 0.160 -3.584 -5.775 1.00 94.62 104 LYS A CA 1
ATOM 756 C C . LYS A 1 104 ? -0.853 -3.815 -4.665 1.00 94.62 104 LYS A C 1
ATOM 758 O O . LYS A 1 104 ? -1.159 -2.919 -3.882 1.00 94.62 104 LYS A O 1
ATOM 763 N N . ALA A 1 105 ? -1.317 -5.052 -4.565 1.00 95.69 105 ALA A N 1
ATOM 764 C CA . ALA A 1 105 ? -2.207 -5.544 -3.529 1.00 95.69 105 ALA A CA 1
ATOM 765 C C . ALA A 1 105 ? -1.557 -6.688 -2.743 1.00 95.69 105 ALA A C 1
ATOM 767 O O . ALA A 1 105 ? -0.971 -7.607 -3.319 1.00 95.69 105 ALA A O 1
ATOM 768 N N . LEU A 1 106 ? -1.723 -6.651 -1.423 1.00 97.06 106 LEU A N 1
ATOM 769 C CA . LEU A 1 106 ? -1.380 -7.732 -0.507 1.00 97.06 106 LEU A CA 1
ATOM 770 C C . LEU A 1 106 ? -2.649 -8.431 -0.027 1.00 97.06 106 LEU A C 1
ATOM 772 O O . LEU A 1 106 ? -3.617 -7.778 0.375 1.00 97.06 106 LEU A O 1
ATOM 776 N N . ALA A 1 107 ? -2.639 -9.762 -0.039 1.00 97.38 107 ALA A N 1
ATOM 777 C CA . ALA A 1 107 ? -3.739 -10.558 0.488 1.00 97.38 107 ALA A CA 1
ATOM 778 C C . ALA A 1 107 ? -3.753 -10.508 2.023 1.00 97.38 107 ALA A C 1
ATOM 780 O O . ALA A 1 107 ? -2.783 -10.867 2.689 1.00 97.38 107 ALA A O 1
ATOM 781 N N . LEU A 1 108 ? -4.882 -10.096 2.593 1.00 97.12 108 LEU A N 1
ATOM 782 C CA . LEU A 1 108 ? -5.098 -10.096 4.033 1.00 97.12 108 LEU A CA 1
ATOM 783 C C . LEU A 1 108 ? -5.281 -11.540 4.541 1.00 97.12 108 LEU A C 1
ATOM 785 O O . LEU A 1 108 ? -6.021 -12.321 3.929 1.00 97.12 108 LEU A O 1
ATOM 789 N N . PRO A 1 109 ? -4.656 -11.915 5.671 1.00 94.75 109 PRO A N 1
ATOM 790 C CA . PRO A 1 109 ? -4.726 -13.277 6.192 1.00 94.75 109 PRO A CA 1
ATOM 791 C C . PRO A 1 109 ? -6.130 -13.627 6.707 1.00 94.75 109 PRO A C 1
ATOM 793 O O . PRO A 1 109 ? -7.006 -12.773 6.841 1.00 94.75 109 PRO A O 1
ATOM 796 N N . GLY A 1 110 ? -6.358 -14.909 7.015 1.00 89.88 110 GLY A N 1
ATOM 797 C CA . GLY A 1 110 ? -7.554 -15.343 7.752 1.00 89.88 110 GLY A CA 1
ATOM 798 C C . GLY A 1 110 ? -8.883 -15.097 7.030 1.00 89.88 110 GLY A C 1
ATOM 799 O O . GLY A 1 110 ? -9.899 -14.860 7.681 1.00 89.88 110 GLY A O 1
ATOM 800 N N . ASN A 1 111 ? -8.884 -15.156 5.692 1.00 90.38 111 ASN A N 1
ATOM 801 C CA . ASN A 1 111 ? -10.030 -14.807 4.845 1.00 90.38 111 ASN A CA 1
ATOM 802 C C . ASN A 1 111 ? -10.436 -13.322 4.960 1.00 90.38 111 ASN A C 1
ATOM 804 O O . ASN A 1 111 ? -11.613 -12.978 4.840 1.00 90.38 111 ASN A O 1
ATOM 808 N N . GLY A 1 112 ? -9.473 -12.433 5.196 1.00 95.56 112 GLY A N 1
ATOM 809 C CA . GLY A 1 112 ? -9.693 -10.994 5.185 1.00 95.56 112 GLY A CA 1
ATOM 810 C C . GLY A 1 112 ? -10.217 -10.401 6.494 1.00 95.56 112 GLY A C 1
ATOM 811 O O . GLY A 1 112 ? -10.511 -11.099 7.465 1.00 95.56 112 GLY A O 1
ATOM 812 N N . ILE A 1 113 ? -10.361 -9.077 6.498 1.00 96.06 113 ILE A N 1
ATOM 813 C CA . ILE A 1 113 ? -10.773 -8.276 7.655 1.00 96.06 113 ILE A CA 1
ATOM 814 C C . ILE A 1 113 ? -12.248 -7.900 7.514 1.00 96.06 113 ILE A C 1
ATOM 816 O O . ILE A 1 113 ? -12.719 -7.543 6.435 1.00 96.06 113 ILE A O 1
ATOM 820 N N . GLN A 1 114 ? -13.000 -7.975 8.609 1.00 96.50 114 GLN A N 1
ATOM 821 C CA . GLN A 1 114 ? -14.395 -7.554 8.631 1.00 96.50 114 GLN A CA 1
ATOM 822 C C . GLN A 1 114 ? -14.495 -6.062 8.977 1.00 96.50 114 GLN A C 1
ATOM 824 O O . GLN A 1 114 ? -14.217 -5.659 10.101 1.00 96.50 114 GLN A O 1
ATOM 829 N N . VAL A 1 115 ? -14.969 -5.247 8.036 1.00 95.81 115 VAL A N 1
ATOM 830 C CA . VAL A 1 115 ? -15.342 -3.851 8.288 1.00 95.81 115 VAL A CA 1
ATOM 831 C C . VAL A 1 115 ? -16.770 -3.819 8.831 1.00 95.81 115 VAL A C 1
ATOM 833 O O . VAL A 1 115 ? -17.704 -4.320 8.191 1.00 95.81 115 VAL A O 1
ATOM 836 N N . VAL A 1 116 ? -16.945 -3.235 10.015 1.00 96.06 116 VAL A N 1
ATOM 837 C CA . VAL A 1 116 ? -18.235 -3.020 10.689 1.00 96.06 116 VAL A CA 1
ATOM 838 C C . VAL A 1 116 ? -18.410 -1.542 11.034 1.00 96.06 116 VAL A C 1
ATOM 840 O O . VAL A 1 116 ? -17.557 -0.710 10.731 1.00 96.06 116 VAL A O 1
ATOM 843 N N . LYS A 1 117 ? -19.532 -1.170 11.662 1.00 96.75 117 LYS A N 1
ATOM 844 C CA . LYS A 1 117 ? -19.711 0.198 12.170 1.00 96.75 117 LYS A CA 1
ATOM 845 C C . LYS A 1 117 ? -18.576 0.561 13.125 1.00 96.75 117 LYS A C 1
ATOM 847 O O . LYS A 1 117 ? -18.209 -0.238 13.975 1.00 96.75 117 LYS A O 1
ATOM 852 N N . HIS A 1 118 ? -18.081 1.791 13.006 1.00 95.56 118 HIS A N 1
ATOM 853 C CA . HIS A 1 118 ? -16.964 2.320 13.797 1.00 95.56 118 HIS A CA 1
ATOM 854 C C . HIS A 1 118 ? -15.593 1.686 13.517 1.00 95.56 118 HIS A C 1
ATOM 856 O O . HIS A 1 118 ? -14.653 1.974 14.249 1.00 95.56 118 HIS A O 1
ATOM 862 N N . THR A 1 119 ? -15.429 0.918 12.435 1.00 96.50 119 THR A N 1
ATOM 863 C CA . THR A 1 119 ? -14.095 0.543 11.943 1.00 96.50 119 THR A CA 1
ATOM 864 C C . THR A 1 119 ? -13.399 1.755 11.314 1.00 96.50 119 THR A C 1
ATOM 866 O O . THR A 1 119 ? -13.980 2.449 10.473 1.00 96.50 119 THR A O 1
ATOM 869 N N . PHE A 1 120 ? -12.149 2.000 11.707 1.00 97.50 120 PHE A N 1
ATOM 870 C CA . PHE A 1 120 ? -11.288 3.038 11.141 1.00 97.50 120 PHE A CA 1
ATOM 871 C C . PHE A 1 120 ? -10.039 2.404 10.544 1.00 97.50 120 PHE A C 1
ATOM 873 O O . PHE A 1 120 ? -9.514 1.471 11.134 1.00 97.50 120 PHE A O 1
ATOM 880 N N . LEU A 1 121 ? -9.562 2.959 9.433 1.00 97.75 121 LEU A N 1
ATOM 881 C CA . LEU A 1 121 ? -8.207 2.742 8.936 1.00 97.75 121 LEU A CA 1
ATOM 882 C C . LEU A 1 121 ? -7.341 3.900 9.411 1.00 97.75 121 LEU A C 1
ATOM 884 O O . LEU A 1 121 ? -7.685 5.061 9.162 1.00 97.75 121 LEU A O 1
ATOM 888 N N . LYS A 1 122 ? -6.232 3.604 10.079 1.00 98.44 122 LYS A N 1
ATOM 889 C CA . LYS A 1 122 ? -5.261 4.606 10.511 1.00 98.44 122 LYS A CA 1
ATOM 890 C C . LYS A 1 122 ? -3.865 4.204 10.070 1.00 98.44 122 LYS A C 1
ATOM 892 O O . LYS A 1 122 ? -3.515 3.033 10.095 1.00 98.44 122 LYS A O 1
ATOM 897 N N . PHE A 1 123 ? -3.079 5.191 9.685 1.00 98.69 123 PHE A N 1
ATOM 898 C CA . PHE A 1 123 ? -1.700 5.010 9.252 1.00 98.69 123 PHE A CA 1
ATOM 899 C C . PHE A 1 123 ? -1.007 6.365 9.247 1.00 98.69 123 PHE A C 1
ATOM 901 O O . PHE A 1 123 ? -1.669 7.408 9.218 1.00 98.69 123 PHE A O 1
ATOM 908 N N . ASP A 1 124 ? 0.314 6.329 9.229 1.00 98.81 124 ASP A N 1
ATOM 909 C CA . ASP A 1 124 ? 1.138 7.479 8.912 1.00 98.81 124 ASP A CA 1
ATOM 910 C C . ASP A 1 124 ? 1.598 7.363 7.457 1.00 98.81 124 ASP A C 1
ATOM 912 O O . ASP A 1 124 ? 1.853 6.268 6.950 1.00 98.81 124 ASP A O 1
ATOM 916 N N . PHE A 1 125 ? 1.668 8.497 6.771 1.00 98.75 125 PHE A N 1
ATOM 917 C CA . PHE A 1 125 ? 2.104 8.579 5.384 1.00 98.75 125 PHE A CA 1
ATOM 918 C C . PHE A 1 125 ? 3.133 9.686 5.224 1.00 98.75 125 PHE A C 1
ATOM 920 O O . PHE A 1 125 ? 2.856 10.840 5.558 1.00 98.75 125 PHE A O 1
ATOM 927 N N . THR A 1 126 ? 4.293 9.337 4.683 1.00 98.75 126 THR A N 1
ATOM 928 C CA . THR A 1 126 ? 5.376 10.267 4.372 1.00 98.75 126 THR A CA 1
ATOM 929 C C . THR A 1 126 ? 5.508 10.407 2.863 1.00 98.75 126 THR A C 1
ATOM 931 O O . THR A 1 126 ? 5.707 9.413 2.164 1.00 98.75 126 THR A O 1
ATOM 934 N N . LEU A 1 127 ? 5.437 11.641 2.360 1.00 98.50 127 LEU A N 1
ATOM 935 C CA . LEU A 1 127 ? 5.597 11.939 0.937 1.00 98.50 127 LEU A CA 1
ATOM 936 C C . LEU A 1 127 ? 6.964 12.570 0.677 1.00 98.50 127 LEU A C 1
ATOM 938 O O . LEU A 1 127 ? 7.250 13.647 1.196 1.00 98.50 127 LEU A O 1
ATOM 942 N N . THR A 1 128 ? 7.793 11.935 -0.151 1.00 98.38 128 THR A N 1
ATOM 943 C CA . THR A 1 128 ? 9.131 12.451 -0.500 1.00 98.38 128 THR A CA 1
ATOM 944 C C . THR A 1 128 ? 9.196 12.949 -1.939 1.00 98.38 128 THR A C 1
ATOM 946 O O . THR A 1 128 ? 9.848 13.953 -2.210 1.00 98.38 128 THR A O 1
ATOM 949 N N . GLU A 1 129 ? 8.479 12.302 -2.851 1.00 96.81 129 GLU A N 1
ATOM 950 C CA . GLU A 1 129 ? 8.359 12.733 -4.241 1.00 96.81 129 GLU A CA 1
ATOM 951 C C . GLU A 1 129 ? 6.921 12.502 -4.702 1.00 96.81 129 GLU A C 1
ATOM 953 O O . GLU A 1 129 ? 6.403 11.390 -4.590 1.00 96.81 129 GLU A O 1
ATOM 958 N N . VAL A 1 130 ? 6.275 13.575 -5.165 1.00 95.25 130 VAL A N 1
ATOM 959 C CA . VAL A 1 130 ? 4.881 13.562 -5.618 1.00 95.25 130 VAL A CA 1
ATOM 960 C C . VAL A 1 130 ? 4.795 13.125 -7.076 1.00 95.25 130 VAL A C 1
ATOM 962 O O . VAL A 1 130 ? 5.568 13.595 -7.908 1.00 95.25 130 VAL A O 1
ATOM 965 N N . VAL A 1 131 ? 3.823 12.271 -7.374 1.00 93.44 131 VAL A N 1
ATOM 966 C CA . VAL A 1 131 ? 3.392 11.922 -8.736 1.00 93.44 131 VAL A CA 1
ATOM 967 C C . VAL A 1 131 ? 1.898 12.199 -8.893 1.00 93.44 131 VAL A C 1
ATOM 969 O O . VAL A 1 131 ? 1.311 12.927 -8.086 1.00 93.44 131 VAL A O 1
ATOM 972 N N . ASP A 1 132 ? 1.271 11.656 -9.931 1.00 91.31 132 ASP A N 1
ATOM 973 C CA . ASP A 1 132 ? -0.130 11.901 -10.240 1.00 91.31 132 ASP A CA 1
ATOM 974 C C . ASP A 1 132 ? -1.032 11.543 -9.069 1.00 91.31 132 ASP A C 1
ATOM 976 O O . ASP A 1 132 ? -1.837 12.381 -8.647 1.00 91.31 132 ASP A O 1
ATOM 980 N N . ILE A 1 133 ? -0.871 10.334 -8.517 1.00 92.25 133 ILE A N 1
ATOM 981 C CA . ILE A 1 133 ? -1.696 9.862 -7.407 1.00 92.25 133 ILE A CA 1
ATOM 982 C C . ILE A 1 133 ? -0.904 8.983 -6.439 1.00 92.25 133 ILE A C 1
ATOM 984 O O . ILE A 1 133 ? -0.175 8.091 -6.844 1.00 92.25 133 ILE A O 1
ATOM 988 N N . HIS A 1 134 ? -1.129 9.174 -5.141 1.00 95.88 134 HIS A N 1
ATOM 989 C CA . HIS A 1 134 ? -0.817 8.209 -4.094 1.00 95.88 134 HIS A CA 1
ATOM 990 C C . HIS A 1 134 ? -2.113 7.832 -3.381 1.00 95.88 134 HIS A C 1
ATOM 992 O O . HIS A 1 134 ? -2.850 8.707 -2.903 1.00 95.88 134 HIS A O 1
ATOM 998 N N . ALA A 1 135 ? -2.393 6.537 -3.288 1.00 95.62 135 ALA A N 1
ATOM 999 C CA . ALA A 1 135 ? -3.607 6.036 -2.669 1.00 95.62 135 ALA A CA 1
ATOM 1000 C C . ALA A 1 135 ? -3.388 4.735 -1.894 1.00 95.62 135 ALA A C 1
ATOM 1002 O O . ALA A 1 135 ? -2.435 3.986 -2.107 1.00 95.62 135 ALA A O 1
ATOM 1003 N N . ILE A 1 136 ? -4.320 4.477 -0.983 1.00 97.38 136 ILE A N 1
ATOM 1004 C CA . ILE A 1 136 ? -4.445 3.220 -0.246 1.00 97.38 136 ILE A CA 1
ATOM 1005 C C . ILE A 1 136 ? -5.857 2.680 -0.428 1.00 97.38 136 ILE A C 1
ATOM 1007 O O . ILE A 1 136 ? -6.825 3.447 -0.370 1.00 97.38 136 ILE A O 1
ATOM 1011 N N . CYS A 1 137 ? -5.983 1.372 -0.632 1.00 95.25 137 CYS A N 1
ATOM 1012 C CA . CYS A 1 137 ? -7.270 0.711 -0.803 1.00 95.25 137 CYS A CA 1
ATOM 1013 C C . CYS A 1 137 ? -7.434 -0.475 0.145 1.00 95.25 137 CYS A C 1
ATOM 1015 O O . CYS A 1 137 ? -6.493 -1.235 0.357 1.00 95.25 137 CYS A O 1
ATOM 1017 N N . LEU A 1 138 ? -8.644 -0.674 0.669 1.00 95.06 138 LEU A N 1
ATOM 1018 C CA . LEU A 1 138 ? -9.051 -1.946 1.272 1.00 95.06 138 LEU A CA 1
ATOM 1019 C C . LEU A 1 138 ? -10.203 -2.508 0.459 1.00 95.06 13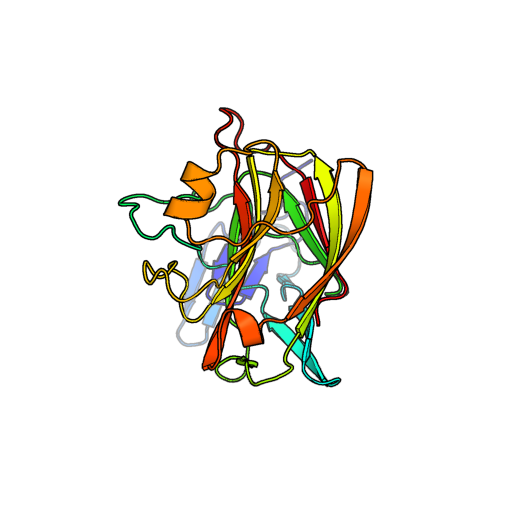8 LEU A C 1
ATOM 1021 O O . LEU A 1 138 ? -11.278 -1.914 0.446 1.00 95.06 138 LEU A O 1
ATOM 1025 N N . ASP A 1 139 ? -9.992 -3.636 -0.205 1.00 93.12 139 ASP A N 1
ATOM 1026 C CA . ASP A 1 139 ? -10.922 -4.111 -1.227 1.00 93.12 139 ASP A CA 1
ATOM 1027 C C . ASP A 1 139 ? -11.206 -5.613 -1.133 1.00 93.12 139 ASP A C 1
ATOM 1029 O O . ASP A 1 139 ? -10.507 -6.375 -0.464 1.00 93.12 139 ASP A O 1
ATOM 1033 N N . LYS A 1 140 ? -12.276 -6.055 -1.792 1.00 93.31 140 LYS A N 1
ATOM 1034 C CA . LYS A 1 140 ? -12.704 -7.462 -1.858 1.00 93.31 140 LYS A CA 1
ATOM 1035 C C . LYS A 1 140 ? -11.966 -8.255 -2.922 1.00 93.31 140 LYS A C 1
ATOM 1037 O O . LYS A 1 140 ? -11.874 -9.475 -2.812 1.00 93.31 140 LYS A O 1
ATOM 1042 N N . ALA A 1 141 ? -11.475 -7.564 -3.940 1.00 91.94 141 ALA A N 1
ATOM 1043 C CA . ALA A 1 141 ? -10.786 -8.129 -5.083 1.00 91.94 141 ALA A CA 1
ATOM 1044 C C . ALA A 1 141 ? -9.564 -7.274 -5.429 1.00 91.94 141 ALA A C 1
ATOM 1046 O O . ALA A 1 141 ? -9.438 -6.136 -4.987 1.00 91.94 141 ALA A O 1
ATOM 1047 N N . THR A 1 142 ? -8.688 -7.809 -6.273 1.00 90.50 142 THR A N 1
ATOM 1048 C CA . THR A 1 142 ? -7.564 -7.065 -6.857 1.00 90.50 142 THR A CA 1
ATOM 1049 C C . THR A 1 142 ? -7.980 -6.230 -8.067 1.00 90.50 142 THR A C 1
ATOM 1051 O O . THR A 1 142 ? -7.138 -5.738 -8.807 1.00 90.50 142 THR A O 1
ATOM 1054 N N . LYS A 1 143 ? -9.284 -6.079 -8.297 1.00 88.06 143 LYS A N 1
ATOM 1055 C CA . LYS A 1 143 ? -9.846 -5.233 -9.339 1.00 88.06 143 LYS A CA 1
ATOM 1056 C C . LYS A 1 143 ? -10.861 -4.305 -8.701 1.00 88.06 143 LYS A C 1
ATOM 1058 O O . LYS A 1 143 ? -11.766 -4.771 -8.010 1.00 88.06 143 LYS A O 1
ATOM 1063 N N . MET A 1 144 ? -10.708 -3.019 -8.973 1.00 83.25 144 MET A N 1
ATOM 1064 C CA . MET A 1 144 ? -11.615 -1.989 -8.498 1.00 83.25 144 MET A CA 1
ATOM 1065 C C . MET A 1 144 ? -13.049 -2.246 -8.995 1.00 83.25 144 MET A C 1
ATOM 1067 O O . MET A 1 144 ? -13.267 -2.519 -10.179 1.00 83.25 144 MET A O 1
ATOM 1071 N N . GLU A 1 145 ? -14.035 -2.168 -8.096 1.00 76.62 145 GLU A N 1
ATOM 1072 C CA . GLU A 1 145 ? -15.458 -2.276 -8.451 1.00 76.62 145 GLU A CA 1
ATOM 1073 C C . GLU A 1 145 ? -15.963 -0.960 -9.086 1.00 76.62 145 GLU A C 1
ATOM 1075 O O . GLU A 1 145 ? -15.670 0.127 -8.595 1.00 76.62 145 GLU A O 1
ATOM 1080 N N . SER A 1 146 ? -16.795 -1.037 -10.135 1.00 69.88 146 SER A N 1
ATOM 1081 C CA . SER A 1 146 ? -17.466 0.133 -10.753 1.00 69.88 146 SER A CA 1
ATOM 1082 C C . SER A 1 146 ? -18.705 0.595 -9.977 1.00 69.88 146 SER A C 1
ATOM 1084 O O . SER A 1 146 ? -19.444 1.479 -10.421 1.00 69.88 146 SER A O 1
ATOM 1086 N N . ASP A 1 147 ? -18.996 -0.017 -8.825 1.00 70.06 147 ASP A N 1
ATOM 1087 C CA . ASP A 1 147 ? -20.145 0.369 -8.015 1.00 70.06 147 ASP A CA 1
ATOM 1088 C C . ASP A 1 147 ? -19.866 1.691 -7.290 1.00 70.06 147 ASP A C 1
ATOM 1090 O O . ASP A 1 147 ? -19.288 1.725 -6.204 1.00 70.06 147 ASP A O 1
ATOM 1094 N N . ARG A 1 148 ? -20.383 2.783 -7.865 1.00 64.19 148 ARG A N 1
ATOM 1095 C CA . ARG A 1 148 ? -20.381 4.159 -7.325 1.00 64.19 148 ARG A CA 1
ATOM 1096 C C . ARG A 1 148 ? -20.824 4.294 -5.866 1.00 64.19 148 ARG A C 1
ATOM 1098 O O . ARG A 1 148 ? -20.642 5.357 -5.277 1.00 64.19 148 ARG A O 1
ATOM 1105 N N . LYS A 1 149 ? -21.477 3.283 -5.288 1.00 68.31 149 LYS A N 1
ATOM 1106 C CA . LYS A 1 149 ? -21.947 3.313 -3.897 1.00 68.31 149 LYS A CA 1
ATOM 1107 C C . LYS A 1 149 ? -20.879 2.911 -2.884 1.00 68.31 149 LYS A C 1
ATOM 1109 O O . LYS A 1 149 ? -21.134 3.049 -1.687 1.00 68.31 149 LYS A O 1
ATOM 1114 N N . ARG A 1 150 ? -19.725 2.405 -3.326 1.00 72.56 150 ARG A N 1
ATOM 1115 C CA . ARG A 1 150 ? -18.637 1.951 -2.455 1.00 72.56 150 ARG A CA 1
ATOM 1116 C C . ARG A 1 150 ? -17.345 2.662 -2.826 1.00 72.56 150 ARG A C 1
ATOM 1118 O O . ARG A 1 150 ? -16.947 2.661 -3.981 1.00 72.56 150 ARG A O 1
ATOM 1125 N N . CYS A 1 151 ? -16.681 3.236 -1.828 1.00 80.25 151 CYS A N 1
ATOM 1126 C CA . CYS A 1 151 ? -15.326 3.758 -1.988 1.00 80.25 151 CYS A CA 1
ATOM 1127 C C . CYS A 1 151 ? -14.372 2.876 -1.182 1.00 80.25 151 CYS A C 1
ATOM 1129 O O . CYS A 1 151 ? -14.385 2.910 0.051 1.00 80.25 151 CYS A O 1
ATOM 1131 N N . SER A 1 152 ? -13.556 2.094 -1.885 1.00 88.81 152 SER A N 1
ATOM 1132 C CA . SER A 1 152 ? -12.529 1.236 -1.282 1.00 88.81 152 SER A CA 1
ATOM 1133 C C . SER A 1 152 ? -11.154 1.905 -1.240 1.00 88.81 152 SER A C 1
ATOM 1135 O O . SER A 1 152 ? -10.314 1.475 -0.455 1.00 88.81 152 SER A O 1
ATOM 1137 N N . CYS A 1 153 ? -10.946 2.960 -2.037 1.00 92.12 153 CYS A N 1
ATOM 1138 C CA . CYS A 1 153 ? -9.665 3.636 -2.244 1.00 92.12 153 CYS A CA 1
ATOM 1139 C C . CYS A 1 153 ? -9.698 5.105 -1.810 1.00 92.12 153 CYS A C 1
ATOM 1141 O O . CYS A 1 153 ? -10.671 5.827 -2.063 1.00 92.12 153 CYS A O 1
ATOM 1143 N N . PHE A 1 154 ? -8.606 5.555 -1.194 1.00 93.94 154 PHE A N 1
ATOM 1144 C CA . PHE A 1 154 ? -8.462 6.902 -0.651 1.00 93.94 154 PHE A CA 1
ATOM 1145 C C . PHE A 1 154 ? -7.213 7.578 -1.210 1.00 93.94 154 PHE A C 1
ATOM 1147 O O . PHE A 1 154 ? -6.109 7.083 -0.997 1.00 93.94 154 PHE A O 1
ATOM 1154 N N . ILE A 1 155 ? -7.394 8.714 -1.890 1.00 94.12 155 ILE A N 1
ATOM 1155 C CA . ILE A 1 155 ? -6.286 9.527 -2.412 1.00 94.12 155 ILE A CA 1
ATOM 1156 C C . ILE A 1 155 ? -5.757 10.400 -1.289 1.00 94.12 155 ILE A C 1
ATOM 1158 O O . ILE A 1 155 ? -6.502 11.201 -0.714 1.00 94.12 155 ILE A O 1
ATOM 1162 N N . ILE A 1 156 ? -4.467 10.255 -1.016 1.00 95.69 156 ILE A N 1
ATOM 1163 C CA . ILE A 1 156 ? -3.778 10.884 0.112 1.00 95.69 156 ILE A CA 1
ATOM 1164 C C . ILE A 1 156 ? -2.645 11.815 -0.312 1.00 95.69 156 ILE A C 1
ATOM 1166 O O . ILE A 1 156 ? -2.151 12.580 0.510 1.00 95.69 156 ILE A O 1
ATOM 1170 N N . ALA A 1 157 ? -2.242 11.778 -1.576 1.00 95.69 157 ALA A N 1
ATOM 1171 C CA . ALA A 1 157 ? -1.401 12.780 -2.217 1.00 95.69 157 ALA A CA 1
ATOM 1172 C C . ALA A 1 157 ? -1.554 12.667 -3.736 1.00 95.69 157 ALA A C 1
ATOM 1174 O O . ALA A 1 157 ? -2.027 11.646 -4.233 1.00 95.69 157 ALA A O 1
ATOM 1175 N N . GLY A 1 158 ? -1.160 13.704 -4.466 1.00 92.19 158 GLY A N 1
ATOM 1176 C CA . GLY A 1 158 ? -1.148 13.683 -5.923 1.00 92.19 158 GLY A CA 1
ATOM 1177 C C . GLY A 1 158 ? -1.037 15.076 -6.533 1.00 92.19 158 GLY A C 1
ATOM 1178 O O . GLY A 1 158 ? -1.517 16.061 -5.965 1.00 92.19 158 GLY A O 1
ATOM 1179 N N . ALA A 1 159 ? -0.399 15.165 -7.696 1.00 86.19 159 ALA A N 1
ATOM 1180 C CA . ALA A 1 159 ? -0.379 16.370 -8.520 1.00 86.19 159 ALA A CA 1
ATOM 1181 C C . ALA A 1 159 ? -1.662 16.503 -9.357 1.00 86.19 159 ALA A C 1
ATOM 1183 O O . ALA A 1 159 ? -2.139 17.623 -9.582 1.00 86.19 159 ALA A O 1
ATOM 1184 N N . ASN A 1 160 ? -2.264 15.374 -9.749 1.00 72.31 160 ASN A N 1
ATOM 1185 C CA . ASN A 1 160 ? -3.498 15.359 -10.521 1.00 72.31 160 ASN A CA 1
ATOM 1186 C C . ASN A 1 160 ? -4.692 15.662 -9.617 1.00 72.31 160 ASN A C 1
ATOM 1188 O O . ASN A 1 160 ? -5.166 14.847 -8.829 1.00 72.31 160 ASN A O 1
ATOM 1192 N N . LYS A 1 161 ? -5.187 16.897 -9.736 1.00 59.78 161 LYS A N 1
ATOM 1193 C CA . LYS A 1 161 ? -6.374 17.390 -9.022 1.00 59.78 161 LYS A CA 1
ATOM 1194 C C . LYS A 1 161 ? -7.651 17.277 -9.842 1.00 59.78 161 LYS A C 1
ATOM 1196 O O . LYS A 1 161 ? -8.668 17.821 -9.413 1.00 59.78 161 LYS A O 1
ATOM 1201 N N . ASN A 1 162 ? -7.601 16.640 -11.013 1.00 62.31 162 ASN A N 1
ATOM 1202 C CA . ASN A 1 162 ? -8.751 16.534 -11.899 1.00 62.31 162 ASN A CA 1
ATOM 1203 C C . ASN A 1 162 ? -9.888 15.806 -11.171 1.00 62.31 162 ASN A C 1
ATOM 1205 O O . ASN A 1 162 ? -9.792 14.608 -10.897 1.00 62.31 162 ASN A O 1
ATOM 1209 N N . PRO A 1 163 ? -10.986 16.510 -10.838 1.00 59.72 163 PRO A N 1
ATOM 1210 C CA . PRO A 1 163 ? -12.093 15.899 -10.117 1.00 59.72 163 PRO A CA 1
ATOM 1211 C C . PRO A 1 163 ? -12.732 14.780 -10.942 1.00 59.72 163 PRO A C 1
ATOM 1213 O O . PRO A 1 163 ? -13.249 13.822 -10.376 1.00 59.72 163 PRO A O 1
ATOM 1216 N N . GLU A 1 164 ? -12.667 14.884 -12.270 1.00 57.47 164 GLU A N 1
ATOM 1217 C CA . GLU A 1 164 ? -13.199 13.897 -13.209 1.00 57.47 164 GLU A CA 1
ATOM 1218 C C . GLU A 1 164 ? -12.519 12.535 -13.066 1.00 57.47 164 GLU A C 1
ATOM 1220 O O . GLU A 1 164 ? -13.230 11.532 -12.992 1.00 57.47 164 GLU A O 1
ATOM 1225 N N . ASP A 1 165 ? -11.192 12.508 -12.892 1.00 60.75 165 ASP A N 1
ATOM 1226 C CA . ASP A 1 165 ? -10.451 11.272 -12.635 1.00 60.75 165 ASP A CA 1
ATOM 1227 C C . ASP A 1 165 ? -10.974 10.650 -11.343 1.00 60.75 165 ASP A C 1
ATOM 1229 O O . ASP A 1 165 ? -11.488 9.537 -11.359 1.00 60.75 165 ASP A O 1
ATOM 1233 N N . THR A 1 166 ? -11.026 11.410 -10.243 1.00 61.38 166 THR A N 1
ATOM 1234 C CA . THR A 1 166 ? -11.513 10.900 -8.946 1.00 61.38 166 THR A CA 1
ATOM 1235 C C . THR A 1 166 ? -12.963 10.393 -8.974 1.00 61.38 166 THR A C 1
ATOM 1237 O O . THR A 1 166 ? -13.301 9.432 -8.277 1.00 61.38 166 THR A O 1
ATOM 1240 N N . VAL A 1 167 ? -13.825 10.994 -9.804 1.00 57.91 167 VAL A N 1
ATOM 1241 C CA . VAL A 1 167 ? -15.231 10.596 -9.972 1.00 57.91 167 VAL A CA 1
ATOM 1242 C C . VAL A 1 167 ? -15.347 9.320 -10.805 1.00 57.91 167 VAL A C 1
ATOM 1244 O O . VAL A 1 167 ? -16.151 8.451 -10.453 1.00 57.91 167 VAL A O 1
ATOM 1247 N N . ALA A 1 168 ? -14.541 9.181 -11.861 1.00 59.94 168 ALA A N 1
ATOM 1248 C CA . ALA A 1 168 ? -14.446 7.960 -12.654 1.00 59.94 168 ALA A CA 1
ATOM 1249 C C . ALA A 1 168 ? -13.833 6.808 -11.841 1.00 59.94 168 ALA A C 1
ATOM 1251 O O . ALA A 1 168 ? -14.320 5.685 -11.926 1.00 59.94 168 ALA A O 1
ATOM 1252 N N . MET A 1 169 ? -12.844 7.108 -10.986 1.00 63.03 169 MET A N 1
ATOM 1253 C CA . MET A 1 169 ? -12.162 6.119 -10.143 1.00 63.03 169 MET A CA 1
ATOM 1254 C C . MET A 1 169 ? -13.027 5.643 -8.970 1.00 63.03 169 MET A C 1
ATOM 1256 O O . MET A 1 169 ? -12.723 4.637 -8.343 1.00 63.03 169 MET A O 1
ATOM 1260 N N . HIS A 1 170 ? -14.076 6.387 -8.607 1.00 74.88 170 HIS A N 1
ATOM 1261 C CA . HIS A 1 170 ? -14.802 6.206 -7.337 1.00 74.88 170 HIS A CA 1
ATOM 1262 C C . HIS A 1 170 ? -13.872 6.286 -6.117 1.00 74.88 170 HIS A C 1
ATOM 1264 O O . HIS A 1 170 ? -14.133 5.711 -5.055 1.00 74.88 170 HIS A O 1
ATOM 1270 N N . TRP A 1 171 ? -12.778 7.032 -6.268 1.00 84.50 171 TRP A N 1
ATOM 1271 C CA . TRP A 1 171 ? -11.805 7.257 -5.216 1.00 84.50 171 TRP A CA 1
ATOM 1272 C C . TRP A 1 171 ? -12.266 8.403 -4.342 1.00 84.50 171 TRP A C 1
ATOM 1274 O O . TRP A 1 171 ? -12.824 9.404 -4.799 1.00 84.50 171 TRP A O 1
ATOM 1284 N N . LYS A 1 172 ? -12.004 8.273 -3.046 1.00 88.06 172 LYS A N 1
ATOM 1285 C CA . LYS A 1 172 ? -12.259 9.354 -2.113 1.00 88.06 172 LYS A CA 1
ATOM 1286 C C . LYS A 1 172 ? -10.974 10.140 -1.903 1.00 88.06 172 LYS A C 1
ATOM 1288 O O . LYS A 1 172 ? -10.101 9.698 -1.164 1.00 88.06 172 LYS A O 1
ATOM 1293 N N . SER A 1 173 ? -10.879 11.331 -2.491 1.00 88.56 173 SER A N 1
ATOM 1294 C CA . SER A 1 173 ? -9.849 12.274 -2.051 1.00 88.56 173 SER A CA 1
ATOM 1295 C C . SER A 1 173 ? -10.139 12.709 -0.621 1.00 88.56 173 SER A C 1
ATOM 1297 O O . SER A 1 173 ? -11.267 13.097 -0.287 1.00 88.56 173 SER A O 1
ATOM 1299 N N . ILE A 1 174 ? -9.114 12.618 0.215 1.00 90.19 174 ILE A N 1
ATOM 1300 C CA . ILE A 1 174 ? -9.106 13.152 1.575 1.00 90.19 174 ILE A CA 1
ATOM 1301 C C . ILE A 1 174 ? -8.056 14.263 1.674 1.00 90.19 174 ILE A C 1
ATOM 1303 O O . ILE A 1 174 ? -7.532 14.704 0.650 1.00 90.19 174 ILE A O 1
ATOM 1307 N N . ASP A 1 175 ? -7.793 14.756 2.883 1.00 92.38 175 ASP A N 1
ATOM 1308 C CA . ASP A 1 175 ? -6.842 15.842 3.109 1.00 92.38 175 ASP A CA 1
ATOM 1309 C C . ASP A 1 175 ? -5.424 15.409 2.729 1.00 92.38 175 ASP A C 1
ATOM 1311 O O . ASP A 1 175 ? -4.756 14.733 3.505 1.00 92.38 175 ASP A O 1
ATOM 1315 N N . GLN A 1 176 ? -4.957 15.828 1.555 1.00 94.38 176 GLN A N 1
ATOM 1316 C CA . GLN A 1 176 ? -3.710 15.339 0.973 1.00 94.38 176 GLN A CA 1
ATOM 1317 C C . GLN A 1 176 ? -2.454 15.853 1.696 1.00 94.38 176 GLN A C 1
ATOM 1319 O O . GLN A 1 176 ? -2.405 17.005 2.140 1.00 94.38 176 GLN A O 1
ATOM 1324 N N . ALA A 1 177 ? -1.438 14.995 1.782 1.00 96.69 177 ALA A N 1
ATOM 1325 C CA . ALA A 1 177 ? -0.104 15.325 2.265 1.00 96.69 177 ALA A CA 1
ATOM 1326 C C . ALA A 1 177 ? 0.688 16.105 1.205 1.00 96.69 177 ALA A C 1
ATOM 1328 O O . ALA A 1 177 ? 0.467 15.962 0.002 1.00 96.69 177 ALA A O 1
ATOM 1329 N N . THR A 1 178 ? 1.630 16.921 1.665 1.00 96.88 178 THR A N 1
ATOM 1330 C CA . THR A 1 178 ? 2.550 17.688 0.816 1.00 96.88 178 THR A CA 1
ATOM 1331 C C . THR A 1 178 ? 3.963 17.109 0.855 1.00 96.88 178 THR A C 1
ATOM 1333 O O . THR A 1 178 ? 4.311 16.345 1.752 1.00 96.88 178 THR A O 1
ATOM 1336 N N . VAL A 1 179 ? 4.788 17.422 -0.147 1.00 97.81 179 VAL A N 1
ATOM 1337 C CA . VAL A 1 179 ? 6.164 16.904 -0.224 1.00 97.81 179 VAL A CA 1
ATOM 1338 C C . VAL A 1 179 ? 6.967 17.334 1.010 1.00 97.81 179 VAL A C 1
ATOM 1340 O O . VAL A 1 179 ? 6.968 18.509 1.374 1.00 97.81 179 VAL A O 1
ATOM 1343 N N . GLY A 1 180 ? 7.656 16.382 1.641 1.00 97.75 180 GLY A N 1
ATOM 1344 C CA . GLY A 1 180 ? 8.404 16.562 2.888 1.00 97.75 180 GLY A CA 1
ATOM 1345 C C . GLY A 1 180 ? 7.563 16.402 4.160 1.00 97.75 180 GLY A C 1
ATOM 1346 O O . GLY A 1 180 ? 8.105 16.477 5.262 1.00 97.75 180 GLY A O 1
ATOM 1347 N N . GLU A 1 181 ? 6.254 16.174 4.038 1.00 97.75 181 GLU A N 1
ATOM 1348 C CA . GLU A 1 181 ? 5.346 15.986 5.167 1.00 97.75 181 GLU A CA 1
ATOM 1349 C C . GLU A 1 181 ? 5.233 14.510 5.565 1.00 97.75 181 GLU A C 1
ATOM 1351 O O . GLU A 1 181 ? 5.208 13.616 4.719 1.00 97.75 181 GLU A O 1
ATOM 1356 N N . THR A 1 182 ? 5.088 14.265 6.871 1.00 98.56 182 THR A N 1
ATOM 1357 C CA . THR A 1 182 ? 4.489 13.031 7.391 1.00 98.56 182 THR A CA 1
ATOM 1358 C C . THR A 1 182 ? 3.138 13.360 8.006 1.00 98.56 182 THR A C 1
ATOM 1360 O O . THR A 1 182 ? 3.064 14.144 8.954 1.00 98.56 182 THR A O 1
ATOM 1363 N N . ARG A 1 183 ? 2.071 12.767 7.472 1.00 98.44 183 ARG A N 1
ATOM 1364 C CA . ARG A 1 183 ? 0.696 12.997 7.913 1.00 98.44 183 ARG A CA 1
ATOM 1365 C C . ARG A 1 183 ? 0.101 11.739 8.522 1.00 98.44 183 ARG A C 1
ATOM 1367 O O . ARG A 1 183 ? 0.229 10.654 7.965 1.00 98.44 183 ARG A O 1
ATOM 1374 N N . GLN A 1 184 ? -0.608 11.916 9.632 1.00 98.56 184 GLN A N 1
ATOM 1375 C CA . GLN A 1 184 ? -1.395 10.855 10.250 1.00 98.56 184 GLN A CA 1
ATOM 1376 C C . GLN A 1 184 ? -2.817 10.872 9.694 1.00 98.56 184 GLN A C 1
ATOM 1378 O O . GLN A 1 184 ? -3.495 11.902 9.725 1.00 98.56 184 GLN A O 1
ATOM 1383 N N . TYR A 1 185 ? -3.290 9.724 9.229 1.00 98.38 185 TYR A N 1
ATOM 1384 C CA . TYR A 1 185 ? -4.632 9.550 8.692 1.00 98.38 185 TYR A CA 1
ATOM 1385 C C . TYR A 1 185 ? -5.513 8.727 9.630 1.00 98.38 185 TYR A C 1
ATOM 1387 O O . TYR A 1 185 ? -5.062 7.820 10.329 1.00 98.38 185 TYR A O 1
ATOM 1395 N N . SER A 1 186 ? -6.809 9.048 9.640 1.00 98.00 186 SER A N 1
ATOM 1396 C CA . SER A 1 186 ? -7.837 8.289 10.354 1.00 98.00 186 SER A CA 1
ATOM 1397 C C . SER A 1 186 ? -9.142 8.306 9.563 1.00 98.00 186 SER A C 1
ATOM 1399 O O . SER A 1 186 ? -9.961 9.218 9.689 1.00 98.00 186 SER A O 1
ATOM 1401 N N . ILE A 1 187 ? -9.344 7.276 8.749 1.00 96.94 187 ILE A N 1
ATOM 1402 C CA . ILE A 1 187 ? -10.435 7.176 7.783 1.00 96.94 187 ILE A CA 1
ATOM 1403 C C . ILE A 1 187 ? -11.556 6.306 8.368 1.00 96.94 187 ILE A C 1
ATOM 1405 O O . ILE A 1 187 ? -11.318 5.138 8.676 1.00 96.94 187 ILE A O 1
ATOM 1409 N N . PRO A 1 188 ? -12.793 6.816 8.518 1.00 96.62 188 PRO A N 1
ATOM 1410 C CA . PRO A 1 188 ? -13.922 6.027 9.007 1.00 96.62 188 PRO A CA 1
ATOM 1411 C C . PRO A 1 188 ? -14.436 5.084 7.908 1.00 96.62 188 PRO A C 1
ATOM 1413 O O . PRO A 1 188 ? -15.425 5.395 7.244 1.00 96.62 188 PRO A O 1
ATOM 1416 N N . LEU A 1 189 ? -13.774 3.937 7.715 1.00 94.62 189 LEU A N 1
ATOM 1417 C CA . LEU A 1 189 ? -14.079 2.967 6.651 1.00 94.62 189 LEU A CA 1
ATOM 1418 C C . LEU A 1 189 ? -15.564 2.611 6.576 1.00 94.62 189 LEU A C 1
ATOM 1420 O O . LEU A 1 189 ? -16.127 2.555 5.488 1.00 94.62 189 LEU A O 1
ATOM 1424 N N . TRP A 1 190 ? -16.216 2.467 7.731 1.00 94.50 190 TRP A N 1
ATOM 1425 C CA . TRP A 1 190 ? -17.633 2.116 7.837 1.00 94.50 190 TRP A CA 1
ATOM 1426 C C . TRP A 1 190 ? -18.596 3.070 7.117 1.00 94.50 190 TRP A C 1
ATOM 1428 O O . TRP A 1 190 ? -19.728 2.687 6.826 1.00 94.50 190 TRP A O 1
ATOM 1438 N N . LYS A 1 191 ? -18.179 4.317 6.851 1.00 93.12 191 LYS A N 1
ATOM 1439 C CA . LYS A 1 191 ? -18.971 5.286 6.076 1.00 93.12 191 LYS A CA 1
ATOM 1440 C C . LYS A 1 191 ? -18.934 5.018 4.572 1.00 93.12 191 LYS A C 1
ATOM 1442 O O . LYS A 1 191 ? -19.811 5.501 3.865 1.00 93.12 191 LYS A O 1
ATOM 1447 N N . TYR A 1 192 ? -17.923 4.294 4.104 1.00 90.94 192 TYR A N 1
ATOM 1448 C CA . TYR A 1 192 ? -17.650 4.059 2.687 1.00 90.94 192 TYR A CA 1
ATOM 1449 C C . TYR A 1 192 ? -17.913 2.612 2.279 1.00 90.94 192 TYR A C 1
ATOM 1451 O O . TYR A 1 192 ? -18.356 2.355 1.162 1.00 90.94 192 TYR A O 1
ATOM 1459 N N . GLN A 1 193 ? -17.680 1.673 3.194 1.00 90.62 193 GLN A N 1
ATOM 1460 C CA . GLN A 1 193 ? -17.987 0.267 3.001 1.00 90.62 193 GLN A CA 1
ATOM 1461 C C . GLN A 1 193 ? -18.214 -0.448 4.334 1.00 90.62 193 GLN A C 1
ATOM 1463 O O . GLN A 1 193 ? -17.620 -0.129 5.359 1.00 90.62 193 GLN A O 1
ATOM 1468 N N . ILE A 1 194 ? -19.083 -1.452 4.298 1.00 93.31 194 ILE A N 1
ATOM 1469 C CA . ILE A 1 194 ? -19.250 -2.456 5.346 1.00 93.31 194 ILE A CA 1
ATOM 1470 C C . ILE A 1 194 ? -19.162 -3.808 4.652 1.00 93.31 194 ILE A C 1
ATOM 1472 O O . ILE A 1 194 ? -19.664 -3.983 3.537 1.00 93.31 194 ILE A O 1
ATOM 1476 N N . GLY A 1 195 ? -18.543 -4.771 5.319 1.00 94.56 195 GLY A N 1
ATOM 1477 C CA . GLY A 1 195 ? -18.327 -6.094 4.763 1.00 94.56 195 GLY A CA 1
ATOM 1478 C C . GLY A 1 195 ? -16.893 -6.550 4.939 1.00 94.56 195 GLY A C 1
ATOM 1479 O O . GLY A 1 195 ? -16.058 -5.869 5.525 1.00 94.56 195 GLY A O 1
ATOM 1480 N N . ARG A 1 196 ? -16.637 -7.749 4.442 1.00 95.94 196 ARG A N 1
ATOM 1481 C CA . ARG A 1 196 ? -15.313 -8.350 4.444 1.00 95.94 196 ARG A CA 1
ATOM 1482 C C . ARG A 1 196 ? -14.477 -7.753 3.317 1.00 95.94 196 ARG A C 1
ATOM 1484 O O . ARG A 1 196 ? -14.997 -7.616 2.213 1.00 95.94 196 ARG A O 1
ATOM 1491 N N . VAL A 1 197 ? -13.227 -7.413 3.610 1.00 95.69 197 VAL A N 1
ATOM 1492 C CA . VAL A 1 197 ? -12.199 -6.997 2.646 1.00 95.69 197 VAL A CA 1
ATOM 1493 C C . VAL A 1 197 ? -11.072 -8.020 2.666 1.00 95.69 197 VAL A C 1
ATOM 1495 O O . VAL A 1 197 ? -10.736 -8.549 3.723 1.00 95.69 197 VAL A O 1
ATOM 1498 N N . HIS A 1 198 ? -10.510 -8.321 1.505 1.00 97.12 198 HIS A N 1
ATOM 1499 C CA . HIS A 1 198 ? -9.524 -9.384 1.310 1.00 97.12 198 HIS A CA 1
ATOM 1500 C C . HIS A 1 198 ? -8.148 -8.856 0.923 1.00 97.12 198 HIS A C 1
ATOM 1502 O O . HIS A 1 198 ? -7.175 -9.592 1.045 1.00 97.12 198 HIS A O 1
ATOM 1508 N N . TYR A 1 199 ? -8.058 -7.598 0.497 1.00 97.31 199 TYR A N 1
ATOM 1509 C CA . TYR A 1 199 ? -6.828 -7.014 -0.010 1.00 97.31 199 TYR A CA 1
ATOM 1510 C C . TYR A 1 199 ? -6.571 -5.650 0.609 1.00 97.31 199 TYR A C 1
ATOM 1512 O O . TYR A 1 199 ? -7.496 -4.861 0.803 1.00 97.31 199 TYR A O 1
ATOM 1520 N N . LEU A 1 200 ? -5.299 -5.398 0.892 1.00 97.62 200 LEU A N 1
ATOM 1521 C CA . LEU A 1 200 ? -4.752 -4.086 1.187 1.00 97.62 200 LEU A CA 1
ATOM 1522 C C . LEU A 1 200 ? -3.876 -3.683 0.003 1.00 97.62 200 LEU A C 1
ATOM 1524 O O . LEU A 1 200 ? -2.871 -4.343 -0.260 1.00 97.62 200 LEU A O 1
ATOM 1528 N N . SER A 1 201 ? -4.263 -2.631 -0.707 1.00 96.69 201 SER A N 1
ATOM 1529 C CA . SER A 1 201 ? -3.550 -2.168 -1.896 1.00 96.69 201 SER A CA 1
ATOM 1530 C C . SER A 1 201 ? -2.894 -0.820 -1.661 1.00 96.69 201 SER A C 1
ATOM 1532 O O . SER A 1 201 ? -3.465 0.053 -1.004 1.00 96.69 201 SER A O 1
ATOM 1534 N N . PHE A 1 202 ? -1.719 -0.649 -2.250 1.00 97.25 202 PHE A N 1
ATOM 1535 C CA . PHE A 1 202 ? -0.976 0.598 -2.281 1.00 97.25 202 PHE A CA 1
ATOM 1536 C C . PHE A 1 202 ? -0.798 1.010 -3.733 1.00 97.25 202 PHE A C 1
ATOM 1538 O O . PHE A 1 202 ? -0.395 0.200 -4.573 1.00 97.25 202 PHE A O 1
ATOM 1545 N N . ILE A 1 203 ? -1.133 2.262 -4.014 1.00 94.81 203 ILE A N 1
ATOM 1546 C CA . ILE A 1 203 ? -1.101 2.814 -5.359 1.00 94.81 203 ILE A CA 1
ATOM 1547 C C . ILE A 1 203 ? -0.219 4.054 -5.353 1.00 94.81 203 ILE A C 1
ATOM 1549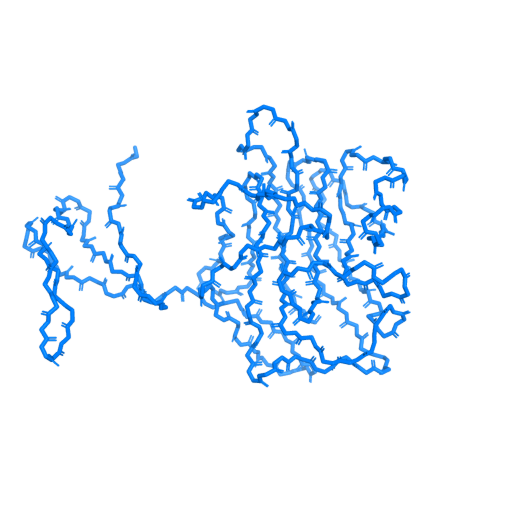 O O . ILE A 1 203 ? -0.399 4.949 -4.526 1.00 94.81 203 ILE A O 1
ATOM 1553 N N . GLN A 1 204 ? 0.706 4.095 -6.297 1.00 94.31 204 GLN A N 1
ATOM 1554 C CA . GLN A 1 204 ? 1.464 5.262 -6.700 1.00 94.31 204 GLN A CA 1
ATOM 1555 C C . GLN A 1 204 ? 1.390 5.322 -8.222 1.00 94.31 204 GLN A C 1
ATOM 1557 O O . GLN A 1 204 ? 2.086 4.572 -8.896 1.00 94.31 204 GLN A O 1
ATOM 1562 N N . ASP A 1 205 ? 0.503 6.162 -8.739 1.00 91.31 205 ASP A N 1
ATOM 1563 C CA . ASP A 1 205 ? 0.273 6.322 -10.168 1.00 91.31 205 ASP A CA 1
ATOM 1564 C C . ASP A 1 205 ? 1.166 7.425 -10.728 1.00 91.31 205 ASP A C 1
ATOM 1566 O O . ASP A 1 205 ? 1.244 8.519 -10.159 1.00 91.31 205 ASP A O 1
ATOM 1570 N N . SER A 1 206 ? 1.826 7.136 -11.843 1.00 87.50 206 SER A N 1
ATOM 1571 C CA . SER A 1 206 ? 2.619 8.108 -12.587 1.00 87.50 206 SER A CA 1
ATOM 1572 C C . SER A 1 206 ? 2.445 7.861 -14.078 1.00 87.50 206 SER A C 1
ATOM 1574 O O . SER A 1 206 ? 2.911 6.847 -14.597 1.00 87.50 206 SER A O 1
ATOM 1576 N N . ASN A 1 207 ? 1.815 8.809 -14.771 1.00 79.19 207 ASN A N 1
ATOM 1577 C CA . ASN A 1 207 ? 1.717 8.816 -16.230 1.00 79.19 207 ASN A CA 1
ATOM 1578 C C . ASN A 1 207 ? 2.929 9.498 -16.893 1.00 79.19 207 ASN A C 1
ATOM 1580 O O . ASN A 1 207 ? 2.930 9.740 -18.103 1.00 79.19 207 ASN A O 1
ATOM 1584 N N . GLU A 1 208 ? 3.966 9.818 -16.113 1.00 77.56 208 GLU A N 1
ATOM 1585 C CA . GLU A 1 208 ? 5.210 10.377 -16.630 1.00 77.56 208 GLU A CA 1
ATOM 1586 C C . GLU A 1 208 ? 5.966 9.347 -17.490 1.00 77.56 208 GLU A C 1
ATOM 1588 O O . GLU A 1 208 ? 5.963 8.152 -17.182 1.00 77.56 208 GLU A O 1
ATOM 1593 N N . PRO A 1 209 ? 6.707 9.775 -18.535 1.00 76.25 209 PRO A N 1
ATOM 1594 C CA . PRO A 1 209 ? 7.508 8.870 -19.368 1.00 76.25 209 PRO A CA 1
ATOM 1595 C C . PRO A 1 209 ? 8.539 8.046 -18.583 1.00 76.25 209 PRO A C 1
ATOM 1597 O O . PRO A 1 209 ? 9.029 7.029 -19.077 1.00 76.25 209 PRO A O 1
ATOM 1600 N N . ASN A 1 210 ? 8.903 8.511 -17.385 1.00 79.88 210 ASN A N 1
ATOM 1601 C CA . ASN A 1 210 ? 9.763 7.809 -16.449 1.00 79.88 210 ASN A CA 1
ATOM 1602 C C . ASN A 1 210 ? 8.919 7.124 -15.363 1.00 79.88 210 ASN A C 1
ATOM 1604 O O . ASN A 1 210 ? 8.574 7.739 -14.352 1.00 79.88 210 ASN A O 1
ATOM 1608 N N . ASP A 1 211 ? 8.661 5.827 -15.543 1.00 84.12 211 ASP A N 1
ATOM 1609 C CA 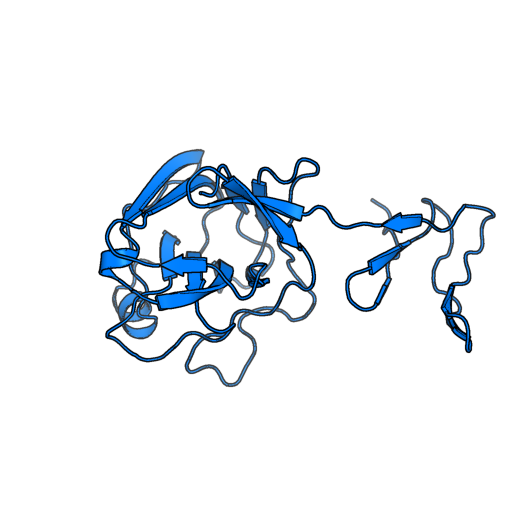. ASP A 1 211 ? 7.899 5.009 -14.593 1.00 84.12 211 ASP A CA 1
ATOM 1610 C C . ASP A 1 211 ? 8.628 4.777 -13.254 1.00 84.12 211 ASP A C 1
ATOM 1612 O O . ASP A 1 211 ? 8.060 4.157 -12.367 1.00 84.12 211 ASP A O 1
ATOM 1616 N N . ALA A 1 212 ? 9.855 5.281 -13.071 1.00 89.44 212 ALA A N 1
ATOM 1617 C CA . ALA A 1 212 ? 10.602 5.201 -11.813 1.00 89.44 212 ALA A CA 1
ATOM 1618 C C . ALA A 1 212 ? 10.369 6.393 -10.864 1.00 89.44 212 ALA A C 1
ATOM 1620 O O . ALA A 1 212 ? 10.953 6.428 -9.781 1.00 89.44 212 ALA A O 1
ATOM 1621 N N . MET A 1 213 ? 9.557 7.378 -11.261 1.00 91.19 213 MET A N 1
ATOM 1622 C CA . MET A 1 213 ? 9.273 8.558 -10.439 1.00 91.19 213 MET A CA 1
ATOM 1623 C C . MET A 1 213 ? 8.290 8.272 -9.302 1.00 91.19 213 MET A C 1
ATOM 1625 O O . MET A 1 213 ? 7.394 7.435 -9.420 1.00 91.19 213 MET A O 1
ATOM 1629 N N . GLY A 1 214 ? 8.434 9.036 -8.222 1.00 94.56 214 GLY A N 1
ATOM 1630 C CA . GLY A 1 214 ? 7.556 8.996 -7.061 1.00 94.56 214 GLY A CA 1
ATOM 1631 C C . GLY A 1 214 ? 8.167 8.206 -5.918 1.00 94.56 214 GLY A C 1
ATOM 1632 O O . GLY A 1 214 ? 8.789 7.160 -6.113 1.00 94.56 214 GLY A O 1
ATOM 1633 N N . ASN A 1 215 ? 7.966 8.705 -4.702 1.00 97.44 215 ASN A N 1
ATOM 1634 C CA . ASN A 1 215 ? 8.507 8.094 -3.500 1.00 97.44 215 ASN A CA 1
ATOM 1635 C C . ASN A 1 215 ? 7.629 8.420 -2.297 1.00 97.44 215 ASN A C 1
ATOM 1637 O O . ASN A 1 215 ? 7.482 9.586 -1.900 1.00 97.44 215 ASN A O 1
ATOM 1641 N N . SER A 1 216 ? 7.064 7.374 -1.706 1.00 98.44 216 SER A N 1
ATOM 1642 C CA . SER A 1 216 ? 6.214 7.492 -0.532 1.00 98.44 216 SER A CA 1
ATOM 1643 C C . SER A 1 216 ? 6.365 6.313 0.420 1.00 98.44 216 SER A C 1
ATOM 1645 O O . SER A 1 216 ? 6.751 5.213 0.024 1.00 98.44 216 SER A O 1
ATOM 1647 N N . VAL A 1 217 ? 6.067 6.556 1.696 1.00 98.75 217 VAL A N 1
ATOM 1648 C CA . VAL A 1 217 ? 6.144 5.548 2.757 1.00 98.75 217 VAL A CA 1
ATOM 1649 C C . VAL A 1 217 ? 4.843 5.526 3.546 1.00 98.75 217 VAL A C 1
ATOM 1651 O O . VAL A 1 217 ? 4.369 6.566 3.998 1.00 98.75 217 VAL A O 1
ATOM 1654 N N . PHE A 1 218 ? 4.301 4.331 3.753 1.00 98.75 218 PHE A N 1
ATOM 1655 C CA . PHE A 1 218 ? 3.204 4.051 4.675 1.00 98.75 218 PHE A CA 1
ATOM 1656 C C . PHE A 1 218 ? 3.757 3.357 5.916 1.00 98.75 218 PHE A C 1
ATOM 1658 O O . PHE A 1 218 ? 4.574 2.447 5.798 1.00 98.75 218 PHE A O 1
ATOM 1665 N N . SER A 1 219 ? 3.303 3.738 7.105 1.00 98.69 219 SER A N 1
ATOM 1666 C CA . SER A 1 219 ? 3.700 3.084 8.357 1.00 98.69 219 SER A CA 1
ATOM 1667 C C . SER A 1 219 ? 2.578 3.113 9.390 1.00 98.69 219 SER A C 1
ATOM 1669 O O . SER A 1 219 ? 1.542 3.752 9.194 1.00 98.69 219 SER A O 1
ATOM 1671 N N . ASN A 1 220 ? 2.758 2.377 10.491 1.00 97.88 220 ASN A N 1
ATOM 1672 C CA . ASN A 1 220 ? 1.806 2.346 11.609 1.00 97.88 220 ASN A CA 1
ATOM 1673 C C . ASN A 1 220 ? 0.367 1.973 11.185 1.00 97.88 220 ASN A C 1
ATOM 1675 O O . ASN A 1 220 ? -0.605 2.531 11.708 1.00 97.88 220 ASN A O 1
ATOM 1679 N N . LEU A 1 221 ? 0.232 1.043 10.230 1.00 98.12 221 LEU A N 1
ATOM 1680 C CA . LEU A 1 221 ? -1.055 0.613 9.682 1.00 98.12 221 LEU A CA 1
ATOM 1681 C C . LEU A 1 221 ? -1.890 -0.139 10.727 1.00 98.12 221 LEU A C 1
ATOM 1683 O O . LEU A 1 221 ? -1.433 -1.121 11.324 1.00 98.12 221 LEU A O 1
ATOM 1687 N N . ARG A 1 222 ? -3.129 0.314 10.935 1.00 96.12 222 ARG A N 1
ATOM 1688 C CA . ARG A 1 222 ? -4.066 -0.254 11.912 1.00 96.12 222 ARG A CA 1
ATOM 1689 C C . ARG A 1 222 ? -5.539 0.047 11.635 1.00 96.12 222 ARG A C 1
ATOM 1691 O O . ARG A 1 222 ? -5.818 0.961 10.824 1.00 96.12 222 ARG A O 1
#

Foldseek 3Di:
DDDFDWDDDFLKIKGWDPPWDKQPDWDQDPVGIDIDIHDPTDIDTDRAAFQWAADPNDTFTFRLPDFDAQAEAPDPDGLDPVPDFRWHADNNNFKTKTFFFDKTKTFGPPQFDFQDQQDKKKWKKAWAFAAAFKKKFFAADSYQDQPLQAARMETAGHPNPPVVVCSRRSYHYDPHDDHGDIDIDIGRRNNRDGGGTTIIIIGHGHPDPDRRGTMMMIGRID

Secondary structure (DSSP, 8-state):
-PPPPEEEETTEEEE--TT-EEEEEEEEETTEEEEEEESSPPPEEE-PPEEEEEETTEEEEEE--S-EEPB-TT-SS-SS-TT--PPEEPTTS-EEEEESSEEEEEEPTTT-EEE-TT--EEEEEEEEE--SEEEEEEESSSB----TT---EEEEE-S---HHHHHHHT-EE-S---TT-EEEEEE-GGGT--EEE-EEEEEEE--SS-TT--EEEEES--

Radius of gyration: 18.98 Å; chains: 1; bounding box: 53×54×40 Å

Sequence (222 aa):
SETQSSWEFGTEIWGANNGDSFGGAITITADGLAFAAIGGGQVHVYQPPTLGITVEGSSVNVPALPQLEYQWVDNSGPQDSLGKHYIAISADGGSVTLVGNTWKALALPGNGIQVVKHTFLKFDFTLTEVVDIHAICLDKATKMESDRKRCSCFIIAGANKNPEDTVAMHWKSIDQATVGETRQYSIPLWKYQIGRVHYLSFIQDSNEPNDAMGNSVFSNLR

pLDDT: mean 84.34, std 14.97, range [32.22, 98.81]